Protein AF-0000000079763578 (afdb_homodimer)

Structure (mmCIF, N/CA/C/O backbone):
data_AF-0000000079763578-model_v1
#
loop_
_entity.id
_entity.type
_entity.pdbx_description
1 polymer 'SdpI family protein'
#
loop_
_atom_site.group_PDB
_atom_site.id
_atom_site.type_symbol
_atom_site.label_atom_id
_atom_site.label_alt_id
_atom_site.label_comp_id
_atom_site.label_asym_id
_atom_site.label_entity_id
_atom_site.label_seq_id
_atom_site.pdbx_PDB_ins_code
_atom_site.Cartn_x
_atom_site.Cartn_y
_atom_site.Cartn_z
_atom_site.occupancy
_atom_site.B_iso_or_equiv
_atom_site.auth_seq_id
_atom_site.auth_comp_id
_atom_site.auth_asym_id
_atom_site.auth_atom_id
_atom_site.pdbx_PDB_model_num
ATOM 1 N N . MET A 1 1 ? -14.742 -12.695 -13.43 1 84.94 1 MET A N 1
ATOM 2 C CA . MET A 1 1 ? -15.117 -11.328 -13.078 1 84.94 1 MET A CA 1
ATOM 3 C C . MET A 1 1 ? -14.703 -11.008 -11.648 1 84.94 1 MET A C 1
ATOM 5 O O . MET A 1 1 ? -14.422 -9.844 -11.328 1 84.94 1 MET A O 1
ATOM 9 N N . GLY A 1 2 ? -14.617 -12.062 -10.914 1 88.25 2 GLY A N 1
ATOM 10 C CA . GLY A 1 2 ? -14.25 -11.859 -9.523 1 88.25 2 GLY A CA 1
ATOM 11 C C . GLY A 1 2 ? -12.867 -11.258 -9.359 1 88.25 2 GLY A C 1
ATOM 12 O O . GLY A 1 2 ? -12.68 -10.32 -8.57 1 88.25 2 GLY A O 1
ATOM 13 N N . PHE A 1 3 ? -11.961 -11.672 -10.125 1 90.62 3 PHE A N 1
ATOM 14 C CA . PHE A 1 3 ? -10.594 -11.172 -10.031 1 90.62 3 PHE A CA 1
ATOM 15 C C . PHE A 1 3 ? -10.508 -9.727 -10.523 1 90.62 3 PHE A C 1
ATOM 17 O O . PHE A 1 3 ? -9.766 -8.922 -9.961 1 90.62 3 PHE A O 1
ATOM 24 N N . TRP A 1 4 ? -11.195 -9.445 -11.547 1 94.06 4 TRP A N 1
ATOM 25 C CA . TRP A 1 4 ? -11.234 -8.086 -12.07 1 94.06 4 TRP A CA 1
ATOM 26 C C . TRP A 1 4 ? -11.75 -7.105 -11.023 1 94.06 4 TRP A C 1
ATOM 28 O O . TRP A 1 4 ? -11.172 -6.031 -10.828 1 94.06 4 TRP A O 1
ATOM 38 N N . ILE A 1 5 ? -12.852 -7.508 -10.383 1 94.38 5 ILE A N 1
ATOM 39 C CA . ILE A 1 5 ? -13.422 -6.668 -9.336 1 94.38 5 ILE A CA 1
ATOM 40 C C . ILE A 1 5 ? -12.398 -6.484 -8.211 1 94.38 5 ILE A C 1
ATOM 42 O O . ILE A 1 5 ? -12.227 -5.375 -7.699 1 94.38 5 ILE A O 1
ATOM 46 N N . PHE A 1 6 ? -11.859 -7.555 -7.852 1 92.69 6 PHE A N 1
ATOM 47 C CA . PHE A 1 6 ? -10.844 -7.52 -6.805 1 92.69 6 PHE A CA 1
ATOM 48 C C . PHE A 1 6 ? -9.719 -6.559 -7.176 1 92.69 6 PHE A C 1
ATOM 50 O O . PHE A 1 6 ? -9.336 -5.711 -6.371 1 92.69 6 PHE A O 1
ATOM 57 N N . MET A 1 7 ? -9.203 -6.656 -8.391 1 93.81 7 MET A N 1
ATOM 58 C CA . MET A 1 7 ? -8.102 -5.809 -8.844 1 93.81 7 MET A CA 1
ATOM 59 C C . MET A 1 7 ? -8.531 -4.348 -8.906 1 93.81 7 MET A C 1
ATOM 61 O O . MET A 1 7 ? -7.746 -3.453 -8.586 1 93.81 7 MET A O 1
ATOM 65 N N . LEU A 1 8 ? -9.727 -4.145 -9.312 1 95.62 8 LEU A N 1
ATOM 66 C CA . LEU A 1 8 ? -10.258 -2.785 -9.344 1 95.62 8 LEU A CA 1
ATOM 67 C C . LEU A 1 8 ? -10.258 -2.164 -7.953 1 95.62 8 LEU A C 1
ATOM 69 O O . LEU A 1 8 ? -9.773 -1.042 -7.77 1 95.62 8 LEU A O 1
ATOM 73 N N . ILE A 1 9 ? -10.781 -2.857 -7.031 1 92.62 9 ILE A N 1
ATOM 74 C CA . ILE A 1 9 ? -10.867 -2.365 -5.664 1 92.62 9 ILE A CA 1
ATOM 75 C C . ILE A 1 9 ? -9.469 -2.078 -5.125 1 92.62 9 ILE A C 1
ATOM 77 O O . ILE A 1 9 ? -9.227 -1.032 -4.52 1 92.62 9 ILE A O 1
ATOM 81 N N . MET A 1 10 ? -8.586 -2.955 -5.375 1 91.94 10 MET A N 1
ATOM 82 C CA . MET A 1 10 ? -7.215 -2.791 -4.898 1 91.94 10 MET A CA 1
ATOM 83 C C . MET A 1 10 ? -6.57 -1.555 -5.516 1 91.94 10 MET A C 1
ATOM 85 O O . MET A 1 10 ? -5.875 -0.804 -4.832 1 91.94 10 MET A O 1
ATOM 89 N N . ASP A 1 11 ? -6.832 -1.366 -6.797 1 95.44 11 ASP A N 1
ATOM 90 C CA . ASP A 1 11 ? -6.199 -0.254 -7.496 1 95.44 11 ASP A CA 1
ATOM 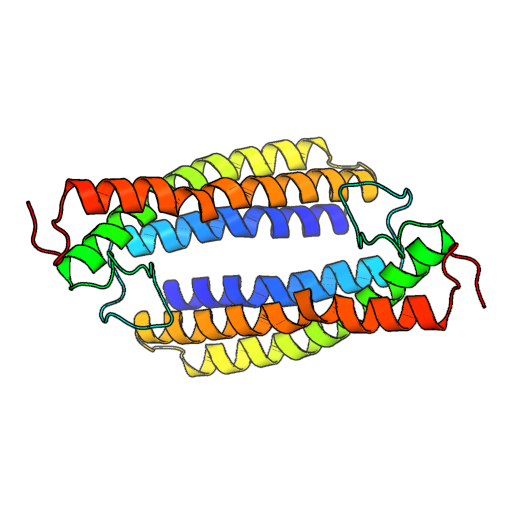91 C C . ASP A 1 11 ? -6.855 1.074 -7.125 1 95.44 11 ASP A C 1
ATOM 93 O O . ASP A 1 11 ? -6.262 2.139 -7.312 1 95.44 11 ASP A O 1
ATOM 97 N N . LEU A 1 12 ? -8.047 1.045 -6.625 1 94.88 12 LEU A N 1
ATOM 98 C CA . LEU A 1 12 ? -8.734 2.271 -6.238 1 94.88 12 LEU A CA 1
ATOM 99 C C . LEU A 1 12 ? -8.336 2.695 -4.828 1 94.88 12 LEU A C 1
ATOM 101 O O . LEU A 1 12 ? -8.57 3.838 -4.43 1 94.88 12 LEU A O 1
ATOM 105 N N . LEU A 1 13 ? -7.742 1.86 -4.117 1 90.38 13 LEU A N 1
ATOM 106 C CA . LEU A 1 13 ? -7.402 2.1 -2.719 1 90.38 13 LEU A CA 1
ATOM 107 C C . LEU A 1 13 ? -6.402 3.244 -2.59 1 90.38 13 LEU A C 1
ATOM 109 O O . LEU A 1 13 ? -6.594 4.152 -1.776 1 90.38 13 LEU A O 1
ATOM 113 N N . LEU A 1 14 ? -5.383 3.223 -3.377 1 93.12 14 LEU A N 1
ATOM 114 C CA . LEU A 1 14 ? -4.324 4.215 -3.236 1 93.12 14 LEU A CA 1
ATOM 115 C C . LEU A 1 14 ? -4.832 5.609 -3.594 1 93.12 14 LEU A C 1
ATOM 117 O O . LEU A 1 14 ? -4.645 6.559 -2.83 1 93.12 14 LEU A O 1
ATOM 121 N N . PRO A 1 15 ? -5.539 5.711 -4.684 1 96.38 15 PRO A N 1
ATOM 122 C CA . PRO A 1 15 ? -6.109 7.031 -4.969 1 96.38 15 PRO A CA 1
ATOM 123 C C . PRO A 1 15 ? -7.059 7.516 -3.877 1 96.38 15 PRO A C 1
ATOM 125 O O . PRO A 1 15 ? -7.039 8.695 -3.514 1 96.38 15 PRO A O 1
ATOM 128 N N . PHE A 1 16 ? -7.871 6.676 -3.354 1 93.94 16 PHE A N 1
ATOM 129 C CA . PHE A 1 16 ? -8.789 7.055 -2.283 1 93.94 16 PHE A CA 1
ATOM 130 C C . PHE A 1 16 ? -8.023 7.43 -1.021 1 93.94 16 PHE A C 1
ATOM 132 O O . PHE A 1 16 ? -8.398 8.359 -0.309 1 93.94 16 PHE A O 1
ATOM 139 N N . THR A 1 17 ? -7.004 6.703 -0.715 1 93.12 17 THR A N 1
ATOM 140 C CA . THR A 1 17 ? -6.16 7 0.437 1 93.12 17 THR A CA 1
ATOM 141 C C . THR A 1 17 ? -5.516 8.375 0.294 1 93.12 17 THR A C 1
ATOM 143 O O . THR A 1 17 ? -5.5 9.156 1.245 1 93.12 17 THR A O 1
ATOM 146 N N . MET A 1 18 ? -5.062 8.594 -0.896 1 95.88 18 MET A N 1
ATOM 147 C CA . MET A 1 18 ? -4.41 9.875 -1.146 1 95.88 18 MET A CA 1
ATOM 148 C C . MET A 1 18 ? -5.402 11.023 -1.026 1 95.88 18 MET A C 1
ATOM 150 O O . MET A 1 18 ? -5.078 12.078 -0.476 1 95.88 18 MET A O 1
ATOM 154 N N . ILE A 1 19 ? -6.543 10.859 -1.488 1 96.5 19 ILE A N 1
ATOM 155 C CA . ILE A 1 19 ? -7.574 11.891 -1.396 1 96.5 19 ILE A CA 1
ATOM 156 C C . ILE A 1 19 ? -7.961 12.102 0.066 1 96.5 19 ILE A C 1
ATOM 158 O O . ILE A 1 19 ? -8.023 13.234 0.54 1 96.5 19 ILE A O 1
ATOM 162 N N . GLY A 1 20 ? -8.18 11.039 0.785 1 93.56 20 GLY A N 1
ATOM 163 C CA . GLY A 1 20 ? -8.586 11.125 2.18 1 93.56 20 GLY A CA 1
ATOM 164 C C . GLY A 1 20 ? -7.531 11.766 3.064 1 93.56 20 GLY A C 1
ATOM 165 O O . GLY A 1 20 ? -7.812 12.734 3.777 1 93.56 20 GLY A O 1
ATOM 166 N N . PHE A 1 21 ? -6.32 11.25 3.016 1 93.81 21 PHE A N 1
ATOM 167 C CA . PHE A 1 21 ? -5.242 11.812 3.822 1 93.81 21 PHE A CA 1
ATOM 168 C C . PHE A 1 21 ? -4.871 13.203 3.332 1 93.81 21 PHE A C 1
ATOM 170 O O . PHE A 1 21 ? -4.492 14.07 4.129 1 93.81 21 PHE A O 1
ATOM 177 N N . GLY A 1 22 ? -4.906 13.289 2.039 1 96.06 22 GLY A N 1
ATOM 178 C CA . GLY A 1 22 ? -4.656 14.625 1.51 1 96.06 22 GLY A CA 1
ATOM 179 C C . GLY A 1 22 ? -5.59 15.68 2.078 1 96.06 22 GLY A C 1
ATOM 180 O O . GLY A 1 22 ? -5.141 16.734 2.531 1 96.06 22 GLY A O 1
ATOM 181 N N . ARG A 1 23 ? -6.832 15.406 2.102 1 94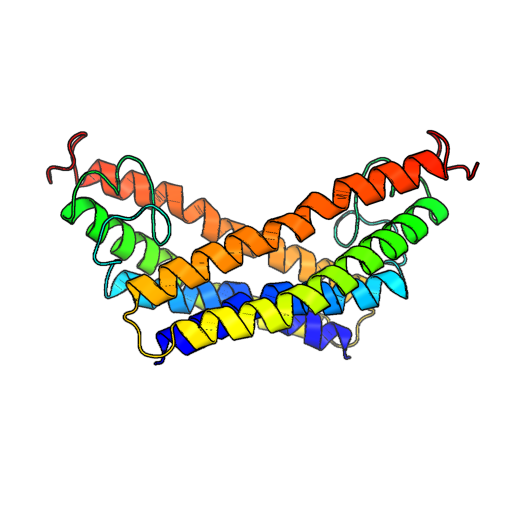.81 23 ARG A N 1
ATOM 182 C CA . ARG A 1 23 ? -7.828 16.312 2.66 1 94.81 23 ARG A CA 1
ATOM 183 C C . ARG A 1 23 ? -7.605 16.516 4.152 1 94.81 23 ARG A C 1
ATOM 185 O O . ARG A 1 23 ? -7.707 17.641 4.652 1 94.81 23 ARG A O 1
ATOM 192 N N . TYR A 1 24 ? -7.289 15.516 4.801 1 91.31 24 TYR A N 1
ATOM 193 C CA . TYR A 1 24 ? -7.043 15.586 6.238 1 91.31 24 TYR A CA 1
ATOM 194 C C . TYR A 1 24 ? -5.832 16.469 6.543 1 91.31 24 TYR A C 1
ATOM 196 O O . TYR A 1 24 ? -5.898 17.344 7.41 1 91.31 24 TYR A O 1
ATOM 204 N N . PHE A 1 25 ? -4.781 16.297 5.828 1 94.38 25 PHE A N 1
ATOM 205 C CA . PHE A 1 25 ? -3.543 17.031 6.07 1 94.38 25 PHE A CA 1
ATOM 206 C C . PHE A 1 25 ? -3.686 18.484 5.672 1 94.38 25 PHE A C 1
ATOM 208 O O . PHE A 1 25 ? -3.086 19.375 6.293 1 94.38 25 PHE A O 1
ATOM 215 N N . MET A 1 26 ? -4.441 18.75 4.68 1 94.44 26 MET A N 1
ATOM 216 C CA . MET A 1 26 ? -4.68 20.125 4.262 1 94.44 26 MET A CA 1
ATOM 217 C C . MET A 1 26 ? -5.406 20.906 5.352 1 94.44 26 MET A C 1
ATOM 219 O O . MET A 1 26 ? -5.199 22.109 5.496 1 94.44 26 MET A O 1
ATOM 223 N N . LYS A 1 27 ? -6.223 20.203 6.043 1 91.44 27 LYS A N 1
ATOM 224 C CA . LYS A 1 27 ? -7.016 20.859 7.078 1 91.44 27 LYS A CA 1
ATOM 225 C C . LYS A 1 27 ? -6.242 20.953 8.391 1 91.44 27 LYS A C 1
ATOM 227 O O . LYS A 1 27 ? -6.297 21.969 9.086 1 91.44 27 LYS A O 1
ATOM 232 N N . LYS A 1 28 ? -5.605 19.859 8.711 1 90.38 28 LYS A N 1
ATOM 233 C CA . LYS A 1 28 ? -4.879 19.828 9.977 1 90.38 28 LYS A CA 1
ATOM 234 C C . LYS A 1 28 ? -3.744 18.812 9.938 1 90.38 28 LYS A C 1
ATOM 236 O O . LYS A 1 28 ? -3.885 17.734 9.336 1 90.38 28 LYS A O 1
ATOM 241 N N . ALA A 1 29 ? -2.76 19.234 10.531 1 89.94 29 ALA A N 1
ATOM 242 C CA . ALA A 1 29 ? -1.663 18.297 10.766 1 89.94 29 ALA A CA 1
ATOM 243 C C . ALA A 1 29 ? -1.855 17.547 12.086 1 89.94 29 ALA A C 1
ATOM 245 O O . ALA A 1 29 ? -2.59 18.016 12.961 1 89.94 29 ALA A O 1
ATOM 246 N N . PRO A 1 30 ? -1.236 16.406 12.141 1 88.94 30 PRO A N 1
ATOM 247 C CA . PRO A 1 30 ? -1.238 15.828 13.484 1 88.94 30 PRO A CA 1
ATOM 248 C C . PRO A 1 30 ? -0.777 16.812 14.555 1 88.94 30 PRO A C 1
ATOM 250 O O . PRO A 1 30 ? 0.13 17.609 14.32 1 88.94 30 PRO A O 1
ATOM 253 N N . LYS A 1 31 ? -1.406 16.797 15.625 1 86 31 LYS A N 1
ATOM 254 C CA . LYS A 1 31 ? -1.251 17.844 16.641 1 86 31 LYS A CA 1
ATOM 255 C C . LYS A 1 31 ? 0.171 17.859 17.203 1 86 31 LYS A C 1
ATOM 257 O O . LYS A 1 31 ? 0.763 18.922 17.359 1 86 31 LYS A O 1
ATOM 262 N N . GLU A 1 32 ? 0.624 16.688 17.484 1 86.19 32 GLU A N 1
ATOM 263 C CA . GLU A 1 32 ? 1.977 16.609 18.031 1 86.19 32 GLU A CA 1
ATOM 264 C C . GLU A 1 32 ? 2.943 16 17.031 1 86.19 32 GLU A C 1
ATOM 266 O O . GLU A 1 32 ? 2.574 15.094 16.266 1 86.19 32 GLU A O 1
ATOM 271 N N . ILE A 1 33 ? 4.066 16.625 17.031 1 86 33 ILE A N 1
ATOM 272 C CA . ILE A 1 33 ? 5.141 16 16.266 1 86 33 ILE A CA 1
ATOM 273 C C . ILE A 1 33 ? 5.469 14.641 16.859 1 86 33 ILE A C 1
ATOM 275 O O . ILE A 1 33 ? 5.824 14.531 18.031 1 86 33 ILE A O 1
ATOM 279 N N . ASN A 1 34 ? 5.09 13.695 16.141 1 78.62 34 ASN A N 1
A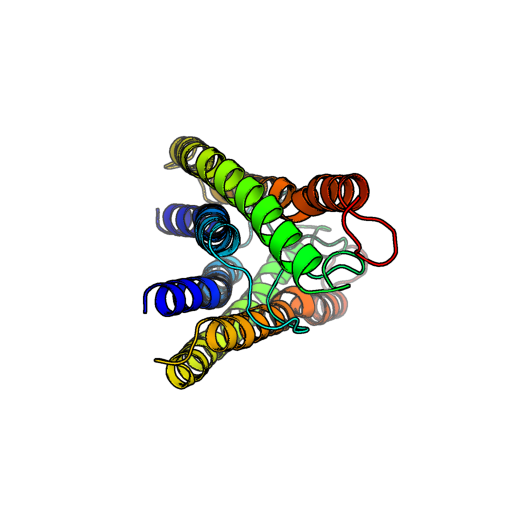TOM 280 C CA . ASN A 1 34 ? 5.285 12.328 16.625 1 78.62 34 ASN A CA 1
ATOM 281 C C . ASN A 1 34 ? 6.078 11.492 15.617 1 78.62 34 ASN A C 1
ATOM 283 O O . ASN A 1 34 ? 6.375 11.945 14.516 1 78.62 34 ASN A O 1
ATOM 287 N N . SER A 1 35 ? 6.375 10.375 16.062 1 73.69 35 SER A N 1
ATOM 288 C CA . SER A 1 35 ? 7.266 9.586 15.211 1 73.69 35 SER A CA 1
ATOM 289 C C . SER A 1 35 ? 6.492 8.555 14.398 1 73.69 35 SER A C 1
ATOM 291 O O . SER A 1 35 ? 7.082 7.773 13.656 1 73.69 35 SER A O 1
ATOM 293 N N . VAL A 1 36 ? 5.238 8.688 14.406 1 77.25 36 VAL A N 1
ATOM 294 C CA . VAL A 1 36 ? 4.543 7.559 13.797 1 77.25 36 VAL A CA 1
ATOM 295 C C . VAL A 1 36 ? 3.648 8.047 12.664 1 77.25 36 VAL A C 1
ATOM 297 O O . VAL A 1 36 ? 3.727 7.539 11.539 1 77.25 36 VAL A O 1
ATOM 300 N N . PHE A 1 37 ? 2.834 9.023 12.953 1 84 37 PHE A N 1
ATOM 301 C CA . PHE A 1 37 ? 1.825 9.43 11.984 1 84 37 PHE A CA 1
ATOM 302 C C . PHE A 1 37 ? 2.074 10.859 11.508 1 84 37 PHE A C 1
ATOM 304 O O . PHE A 1 37 ? 2.068 11.789 12.312 1 84 37 PHE A O 1
ATOM 311 N N . GLY A 1 38 ? 2.307 10.836 10.141 1 86.38 38 GLY A N 1
ATOM 312 C CA . GLY A 1 38 ? 2.508 12.156 9.562 1 86.38 38 GLY A CA 1
ATOM 313 C C . GLY A 1 38 ? 3.627 12.195 8.547 1 86.38 38 GLY A C 1
ATOM 314 O O . GLY A 1 38 ? 4.203 11.164 8.203 1 86.38 38 GLY A O 1
ATOM 315 N N . TYR A 1 39 ? 3.807 13.477 7.98 1 91.88 39 TYR A N 1
ATOM 316 C CA . TYR A 1 39 ? 4.926 13.781 7.094 1 91.88 39 TYR A CA 1
ATOM 317 C C . TYR A 1 39 ? 6.191 14.055 7.895 1 91.88 39 TYR A C 1
ATOM 319 O O . TYR A 1 39 ? 6.34 15.133 8.484 1 91.88 39 TYR A O 1
ATOM 327 N N . ARG A 1 40 ? 7.16 13.031 7.801 1 89.69 40 ARG A N 1
ATOM 328 C CA . ARG A 1 40 ? 8.273 13.109 8.742 1 89.69 40 ARG A CA 1
ATOM 329 C C . ARG A 1 40 ? 9.602 13.211 8.016 1 89.69 40 ARG A C 1
ATOM 331 O O . ARG A 1 40 ? 10.031 12.266 7.352 1 89.69 40 ARG A O 1
ATOM 338 N N . THR A 1 41 ? 10.148 14.336 8.023 1 92.56 41 THR A N 1
ATOM 339 C CA . THR A 1 41 ? 11.508 14.633 7.59 1 92.56 41 THR A CA 1
ATOM 340 C C . THR A 1 41 ? 12.227 15.516 8.609 1 92.56 41 THR A C 1
ATOM 342 O O . THR A 1 41 ? 11.602 16.016 9.555 1 92.56 41 THR A O 1
ATOM 345 N N . SER A 1 42 ? 13.516 15.617 8.414 1 93.75 42 SER A N 1
ATOM 346 C CA . SER A 1 42 ? 14.281 16.469 9.32 1 93.75 42 SER A CA 1
ATOM 347 C C . SER A 1 42 ? 13.773 17.891 9.305 1 93.75 42 SER A C 1
ATOM 349 O O . SER A 1 42 ? 13.695 18.547 10.352 1 93.75 42 SER A O 1
ATOM 351 N N . MET A 1 43 ? 13.336 18.359 8.188 1 95.56 43 MET A N 1
ATOM 352 C CA . MET A 1 43 ? 12.875 19.734 8.047 1 95.56 43 MET A CA 1
ATOM 353 C C . MET A 1 43 ? 11.461 19.891 8.602 1 95.56 43 MET A C 1
ATOM 355 O O . MET A 1 43 ? 11.172 20.875 9.281 1 95.56 43 MET A O 1
ATOM 359 N N . SER A 1 44 ? 10.602 19.016 8.352 1 96 44 SER A N 1
ATOM 360 C CA . SER A 1 44 ? 9.203 19.141 8.758 1 96 44 SER A CA 1
ATOM 361 C C . SER A 1 44 ? 9.062 19.078 10.273 1 96 44 SER A C 1
ATOM 363 O O . SER A 1 44 ? 8.109 19.609 10.844 1 96 44 SER A O 1
ATOM 365 N N . MET A 1 45 ? 10.094 18.469 10.922 1 95.38 45 MET A N 1
ATOM 366 C CA . MET A 1 45 ? 9.945 18.156 12.344 1 95.38 45 MET A CA 1
ATOM 367 C C . MET A 1 45 ? 10.688 19.172 13.203 1 95.38 45 MET A C 1
ATOM 369 O O . MET A 1 45 ? 10.836 18.984 14.406 1 95.38 45 MET A O 1
ATOM 373 N N . LYS A 1 46 ? 11.125 20.203 12.633 1 95.88 46 LYS A N 1
ATOM 374 C CA . LYS A 1 46 ? 11.875 21.219 13.359 1 95.88 46 LYS A CA 1
ATOM 375 C C . LYS A 1 46 ? 11.008 21.922 14.398 1 95.88 46 LYS A C 1
ATOM 377 O O . LYS A 1 46 ? 11.445 22.156 15.523 1 95.88 46 LYS A O 1
ATOM 382 N N . ASN A 1 47 ? 9.82 22.312 14.031 1 96 47 ASN A N 1
ATOM 383 C CA . ASN A 1 47 ? 8.867 22.938 14.93 1 96 47 ASN A CA 1
ATOM 384 C C . ASN A 1 47 ? 7.441 22.859 14.383 1 96 47 ASN A C 1
ATOM 386 O O . ASN A 1 47 ? 7.215 22.281 13.32 1 96 47 ASN A O 1
ATOM 390 N N . LYS A 1 48 ? 6.477 23.453 15.023 1 95.38 48 LYS A N 1
ATOM 391 C CA . LYS A 1 48 ? 5.066 23.328 14.68 1 95.38 48 LYS A CA 1
ATOM 392 C C . LYS A 1 48 ? 4.766 24 13.344 1 95.38 48 LYS A C 1
ATOM 394 O O . LYS A 1 48 ? 3.951 23.5 12.562 1 95.38 48 LYS A O 1
ATOM 399 N N . ASP A 1 49 ? 5.41 25.078 13.102 1 96.69 49 ASP A N 1
ATOM 400 C CA . ASP A 1 49 ? 5.168 25.812 11.859 1 96.69 49 ASP A CA 1
ATOM 401 C C . ASP A 1 49 ? 5.605 24.984 10.648 1 96.69 49 ASP A C 1
ATOM 403 O O . ASP A 1 49 ? 4.871 24.875 9.664 1 96.69 49 ASP A O 1
ATOM 407 N N . THR A 1 50 ? 6.812 24.422 10.695 1 97.38 50 THR A N 1
ATOM 408 C CA . THR A 1 50 ? 7.301 23.594 9.602 1 97.38 50 THR A CA 1
ATOM 409 C C . THR A 1 50 ? 6.457 22.328 9.477 1 97.38 50 THR A C 1
ATOM 411 O O . THR A 1 50 ? 6.211 21.844 8.375 1 97.38 50 THR A O 1
ATOM 414 N N . TRP A 1 51 ? 6.016 21.875 10.586 1 96.38 51 TRP A N 1
ATOM 415 C CA . TRP A 1 51 ? 5.176 20.688 10.625 1 96.38 51 TRP A CA 1
ATOM 416 C C . TRP A 1 51 ? 3.848 20.922 9.922 1 96.38 51 TRP A C 1
ATOM 418 O O . TRP A 1 51 ? 3.455 20.156 9.039 1 96.38 51 TRP A O 1
ATOM 428 N N . GLU A 1 52 ? 3.217 21.969 10.242 1 96.62 52 GLU A N 1
ATOM 429 C CA . GLU A 1 52 ? 1.923 22.312 9.656 1 96.62 52 GLU A CA 1
ATOM 430 C C . GLU A 1 52 ? 2.061 22.656 8.18 1 96.62 52 GLU A C 1
ATOM 432 O O . GLU A 1 52 ? 1.23 22.25 7.359 1 96.62 52 GLU A O 1
ATOM 437 N N . PHE A 1 53 ? 3.072 23.359 7.91 1 97.56 53 PHE A N 1
ATOM 438 C CA . PHE A 1 53 ? 3.32 23.75 6.527 1 97.56 53 PHE A CA 1
ATOM 439 C C . PHE A 1 53 ? 3.494 22.516 5.645 1 97.56 53 PHE A C 1
ATOM 441 O O . PHE A 1 53 ? 2.898 22.422 4.566 1 97.56 53 PHE A O 1
ATOM 448 N N . ALA A 1 54 ? 4.344 21.609 6.051 1 97.44 54 ALA A N 1
ATOM 449 C CA . ALA A 1 54 ? 4.637 20.406 5.281 1 97.44 54 ALA A CA 1
ATOM 450 C C . ALA A 1 54 ? 3.365 19.594 5.031 1 97.44 54 ALA A C 1
ATOM 452 O O . ALA A 1 54 ? 3.15 19.094 3.928 1 97.44 54 ALA A O 1
ATOM 453 N N . HIS A 1 55 ? 2.584 19.422 5.996 1 97.19 55 HIS A N 1
ATOM 454 C CA . HIS A 1 55 ? 1.357 18.641 5.871 1 97.19 55 HIS A CA 1
ATOM 455 C C . HIS A 1 55 ? 0.354 19.344 4.957 1 97.19 55 HIS A C 1
ATOM 457 O O . HIS A 1 55 ? -0.268 18.688 4.109 1 97.19 55 HIS A O 1
ATOM 463 N N . LYS A 1 56 ? 0.222 20.594 5.09 1 97.81 56 LYS A N 1
ATOM 464 C CA . LYS A 1 56 ? -0.681 21.328 4.207 1 97.81 56 LYS A CA 1
ATOM 465 C C . LYS A 1 56 ? -0.238 21.219 2.75 1 97.81 56 LYS A C 1
ATOM 467 O O . LYS A 1 56 ? -1.058 20.953 1.865 1 97.81 56 LYS A O 1
ATOM 472 N N . TYR A 1 57 ? 1.004 21.391 2.539 1 98 57 TYR A N 1
ATOM 473 C CA . TYR A 1 57 ? 1.538 21.328 1.184 1 98 57 TYR A CA 1
ATOM 474 C C . TYR A 1 57 ? 1.397 19.922 0.61 1 98 57 TYR A C 1
ATOM 476 O O . TYR A 1 57 ? 0.836 19.734 -0.473 1 98 57 TYR A O 1
ATOM 484 N N . CYS A 1 58 ? 1.98 18.953 1.293 1 97.31 58 CYS A N 1
ATOM 485 C CA . CYS A 1 58 ? 1.91 17.578 0.833 1 97.31 58 CYS A CA 1
ATOM 486 C C . CYS A 1 58 ? 0.463 17.125 0.683 1 97.31 58 CYS A C 1
ATOM 488 O O . CYS A 1 58 ? 0.133 16.375 -0.242 1 97.31 58 CYS A O 1
ATOM 490 N N . GLY A 1 59 ? -0.341 17.5 1.608 1 97.44 59 GLY A N 1
ATOM 491 C CA . GLY A 1 59 ? -1.759 17.188 1.528 1 97.44 59 GLY A CA 1
ATOM 492 C C . GLY A 1 59 ? -2.404 17.672 0.241 1 97.44 59 GLY A C 1
ATOM 493 O O . GLY A 1 59 ? -3.172 16.938 -0.384 1 97.44 59 GLY A O 1
ATOM 494 N N . LYS A 1 60 ? -2.062 18.891 -0.088 1 98.06 60 LYS A N 1
ATOM 495 C CA . LYS A 1 60 ? -2.59 19.438 -1.334 1 98.06 60 LYS A CA 1
ATOM 496 C C . LYS A 1 60 ? -2.139 18.609 -2.535 1 98.06 60 LYS A C 1
ATOM 498 O O . LYS A 1 60 ? -2.939 18.297 -3.42 1 98.06 60 LYS A O 1
ATOM 503 N N . VAL A 1 61 ? -0.893 18.297 -2.576 1 97.69 61 VAL A N 1
ATOM 504 C CA . VAL A 1 61 ? -0.346 17.5 -3.672 1 97.69 61 VAL A CA 1
ATOM 505 C C . VAL A 1 61 ? -1.044 16.141 -3.727 1 97.69 61 VAL A C 1
ATOM 507 O O . VAL A 1 61 ? -1.463 15.695 -4.797 1 97.69 61 VAL A O 1
ATOM 510 N N . TRP A 1 62 ? -1.138 15.508 -2.57 1 97.62 62 TRP A N 1
ATOM 511 C CA . TRP A 1 62 ? -1.779 14.195 -2.494 1 97.62 62 TRP A CA 1
ATOM 512 C C . TRP A 1 62 ? -3.234 14.273 -2.941 1 97.62 62 TRP A C 1
ATOM 514 O O . TRP A 1 62 ? -3.703 13.43 -3.707 1 97.62 62 TRP A O 1
ATOM 524 N N . TYR A 1 63 ? -3.941 15.25 -2.514 1 97.88 63 TYR A N 1
ATOM 525 C CA . TYR A 1 63 ? -5.352 15.398 -2.85 1 97.88 63 TYR A CA 1
ATOM 526 C C . TYR A 1 63 ? -5.543 15.547 -4.355 1 97.88 63 TYR A C 1
ATOM 528 O O . TYR A 1 63 ? -6.355 14.836 -4.953 1 97.88 63 TYR A O 1
ATOM 536 N N . VAL A 1 64 ? -4.781 16.406 -4.961 1 98.12 64 VAL A N 1
ATOM 537 C CA . VAL A 1 64 ? -4.895 16.672 -6.391 1 98.12 64 VAL A CA 1
ATOM 538 C C . VAL A 1 64 ? -4.504 15.422 -7.18 1 98.12 64 VAL A C 1
ATOM 540 O O . VAL A 1 64 ? -5.219 15.016 -8.102 1 98.12 64 VAL A O 1
ATOM 543 N N . CYS A 1 65 ? -3.373 14.836 -6.828 1 97.88 65 CYS A N 1
ATOM 544 C CA . CYS A 1 65 ? -2.92 13.633 -7.523 1 97.88 65 CYS A CA 1
ATOM 545 C C . CYS A 1 65 ? -3.939 12.508 -7.391 1 97.88 65 CYS A C 1
ATOM 547 O O . CYS A 1 65 ? -4.211 11.797 -8.359 1 97.88 65 CYS A O 1
ATOM 549 N N . GLY A 1 66 ? -4.465 12.305 -6.168 1 98 66 GLY A N 1
ATOM 550 C CA . GLY A 1 66 ? -5.496 11.297 -5.973 1 98 66 GLY A CA 1
ATOM 551 C C . GLY A 1 66 ? -6.727 11.531 -6.824 1 98 66 GLY A C 1
ATOM 552 O O . GLY A 1 66 ? -7.262 10.594 -7.422 1 98 66 GLY A O 1
ATOM 553 N N . MET A 1 67 ? -7.18 12.758 -6.953 1 98.06 67 MET A N 1
ATOM 554 C CA . MET A 1 67 ? -8.359 13.125 -7.734 1 98.06 67 MET A CA 1
ATOM 555 C C . MET A 1 67 ? -8.141 12.836 -9.219 1 98.06 67 MET A C 1
ATOM 557 O O . MET A 1 67 ? -9.086 12.469 -9.922 1 98.06 67 MET A O 1
ATOM 561 N N . VAL A 1 68 ? -6.988 12.977 -9.656 1 97.94 68 VAL A N 1
ATOM 562 C CA . VAL A 1 68 ? -6.652 12.742 -11.055 1 97.94 68 VAL A CA 1
ATOM 563 C C . VAL A 1 68 ? -6.508 11.25 -11.312 1 97.94 68 VAL A C 1
ATOM 565 O O . VAL A 1 68 ? -7 10.734 -12.32 1 97.94 68 VAL A O 1
ATOM 568 N N . MET A 1 69 ? -5.883 10.539 -10.422 1 97.81 69 MET A N 1
ATOM 569 C CA . MET A 1 69 ? -5.578 9.125 -10.609 1 97.81 69 MET A CA 1
ATOM 570 C C . MET A 1 69 ? -6.844 8.273 -10.523 1 97.81 69 MET A C 1
ATOM 572 O O . MET A 1 69 ? -6.938 7.227 -11.156 1 97.81 69 MET A O 1
ATOM 576 N N . LEU A 1 70 ? -7.801 8.742 -9.734 1 97.56 70 LEU A N 1
ATOM 577 C CA . LEU A 1 70 ? -9.008 7.953 -9.492 1 97.56 70 LEU A CA 1
ATOM 578 C C . LEU A 1 70 ? -9.727 7.648 -10.805 1 97.56 70 LEU A C 1
ATOM 580 O O . LEU A 1 70 ? -9.898 6.484 -11.164 1 97.56 70 LEU A O 1
ATOM 584 N N . PRO A 1 71 ? -10.141 8.641 -11.633 1 97.75 71 PRO A N 1
ATOM 585 C CA . PRO A 1 71 ? -10.812 8.328 -12.898 1 97.75 71 PRO A CA 1
ATOM 586 C C . PRO A 1 71 ? -9.914 7.59 -13.883 1 97.75 71 PRO A C 1
ATOM 588 O O . PRO A 1 71 ? -10.391 6.758 -14.656 1 97.75 71 PRO A O 1
ATOM 591 N N . ILE A 1 72 ? -8.617 7.895 -13.922 1 97.69 72 ILE A N 1
ATOM 592 C CA . ILE A 1 72 ? -7.676 7.219 -14.812 1 97.69 72 ILE A CA 1
ATOM 593 C C . ILE A 1 72 ? -7.648 5.727 -14.5 1 97.69 72 ILE A C 1
ATOM 595 O O . ILE A 1 72 ? -7.676 4.895 -15.414 1 97.69 72 ILE A O 1
ATOM 599 N N . THR A 1 73 ? -7.594 5.402 -13.18 1 97.88 73 THR A N 1
ATOM 600 C CA . THR A 1 73 ? -7.605 4.012 -12.734 1 97.88 73 THR A CA 1
ATOM 601 C C . THR A 1 73 ? -8.867 3.305 -13.211 1 97.88 73 THR A C 1
ATOM 603 O O . THR A 1 73 ? -8.805 2.201 -13.758 1 97.88 73 THR A O 1
ATOM 606 N N . VAL A 1 74 ? -10.016 3.947 -13.094 1 97.69 74 VAL A N 1
ATOM 607 C CA . VAL A 1 74 ? -11.289 3.352 -13.484 1 97.69 74 VAL A CA 1
ATOM 608 C C . VAL A 1 74 ? -11.312 3.121 -14.992 1 97.69 74 VAL A C 1
ATOM 610 O O . VAL A 1 74 ? -11.703 2.049 -15.453 1 97.69 74 VAL A O 1
ATOM 613 N N . ILE A 1 75 ? -10.883 4.059 -15.75 1 97.88 75 ILE A N 1
ATOM 614 C CA . ILE A 1 75 ? -10.898 3.982 -17.203 1 97.88 75 ILE A CA 1
ATOM 615 C C . ILE A 1 75 ? -10.031 2.816 -17.672 1 97.88 75 ILE A C 1
ATOM 617 O O . ILE A 1 75 ? -10.477 1.988 -18.469 1 97.88 75 ILE A O 1
ATOM 621 N N . PHE A 1 76 ? -8.812 2.693 -17.188 1 97.5 76 PHE A N 1
ATOM 622 C CA . PHE A 1 76 ? -7.902 1.642 -17.625 1 97.5 76 PHE A CA 1
ATOM 623 C C . PHE A 1 76 ? -8.414 0.27 -17.203 1 97.5 76 PHE A C 1
ATOM 625 O O . PHE A 1 76 ? -8.258 -0.709 -17.938 1 97.5 76 PHE A O 1
ATOM 632 N N . MET A 1 77 ? -9 0.231 -16.047 1 97.19 77 MET A N 1
ATOM 633 C CA . MET A 1 77 ? -9.523 -1.055 -15.602 1 97.19 77 MET A CA 1
ATOM 634 C C . MET A 1 77 ? -10.758 -1.449 -16.406 1 97.19 77 MET A C 1
ATOM 636 O O . MET A 1 77 ? -10.992 -2.633 -16.656 1 97.19 77 MET A O 1
ATOM 640 N N . LEU A 1 78 ? -11.562 -0.473 -16.828 1 97.06 78 LEU A N 1
ATOM 641 C CA . LEU A 1 78 ? -12.727 -0.769 -17.656 1 97.06 78 LEU A CA 1
ATOM 642 C C . LEU A 1 78 ? -12.305 -1.316 -19.016 1 97.06 78 LEU A C 1
ATOM 644 O O . LEU A 1 78 ? -13.016 -2.119 -19.609 1 97.06 78 LEU A O 1
ATOM 648 N N . LEU A 1 79 ? -11.141 -0.971 -19.484 1 96.75 79 LEU A N 1
ATOM 649 C CA . LEU A 1 79 ? -10.648 -1.394 -20.781 1 96.75 79 LEU A CA 1
ATOM 650 C C . LEU A 1 79 ? -10.289 -2.877 -20.781 1 96.75 79 LEU A C 1
ATOM 652 O O . LEU A 1 79 ? -10.164 -3.496 -21.828 1 96.75 79 LEU A O 1
ATOM 656 N N . VAL A 1 80 ? -10.117 -3.363 -19.594 1 96.19 80 VAL A N 1
ATOM 657 C CA . VAL A 1 80 ? -9.672 -4.754 -19.547 1 96.19 80 VAL A CA 1
ATOM 658 C C . VAL A 1 80 ? -10.773 -5.629 -18.953 1 96.19 80 VAL A C 1
ATOM 660 O O . VAL A 1 80 ? -10.508 -6.754 -18.516 1 96.19 80 VAL A O 1
ATOM 663 N N . ILE A 1 81 ? -11.953 -5.055 -18.922 1 94.81 81 ILE A N 1
ATOM 664 C CA . ILE A 1 81 ? -13.086 -5.863 -18.484 1 94.81 81 ILE A CA 1
ATOM 665 C C . ILE A 1 81 ? -13.242 -7.07 -19.406 1 94.81 81 ILE A C 1
ATOM 667 O O . ILE A 1 81 ? -13.164 -6.938 -20.641 1 94.81 81 ILE A O 1
ATOM 671 N N . GLY A 1 82 ? -13.398 -8.266 -18.859 1 94.31 82 GLY A N 1
ATOM 672 C CA . GLY A 1 82 ? -13.633 -9.461 -19.656 1 94.31 82 GLY A CA 1
ATOM 673 C C . GLY A 1 82 ? -12.352 -10.117 -20.141 1 94.31 82 GLY A C 1
ATOM 674 O O . GLY A 1 82 ? -12.383 -11.18 -20.75 1 94.31 82 GLY A O 1
ATOM 675 N N . LYS A 1 83 ? -11.297 -9.508 -19.891 1 94.31 83 LYS A N 1
ATOM 676 C CA . LYS A 1 83 ? -10.023 -10.102 -20.281 1 94.31 83 LYS A CA 1
ATOM 677 C C . LYS A 1 83 ? -9.57 -11.156 -19.266 1 94.31 83 LYS A C 1
ATOM 679 O O . LYS A 1 83 ? -10.188 -11.32 -18.219 1 94.31 83 LYS A O 1
ATOM 684 N N . ASN A 1 84 ? -8.609 -11.898 -19.688 1 91.38 84 ASN A N 1
ATOM 685 C CA . ASN A 1 84 ? -8.133 -12.969 -18.828 1 91.38 84 ASN A CA 1
ATOM 686 C C . ASN A 1 84 ? -7.398 -12.414 -17.609 1 91.38 84 ASN A C 1
ATOM 688 O O . ASN A 1 84 ? -7.043 -11.234 -17.562 1 91.38 84 ASN A O 1
ATOM 692 N N . GLU A 1 85 ? -7.172 -13.211 -16.625 1 89.12 85 GLU A N 1
ATOM 693 C CA . GLU A 1 85 ? -6.605 -12.812 -15.328 1 89.12 85 GLU A CA 1
ATOM 694 C C . GLU A 1 85 ? -5.176 -12.305 -15.492 1 89.12 85 GLU A C 1
ATOM 696 O O . GLU A 1 85 ? -4.742 -11.414 -14.75 1 89.12 85 GLU A O 1
ATOM 701 N N . ASP A 1 86 ? -4.43 -12.82 -16.359 1 88.19 86 ASP A N 1
ATOM 702 C CA . ASP A 1 86 ? -3.057 -12.375 -16.578 1 88.19 86 ASP A CA 1
ATOM 703 C C . ASP A 1 86 ? -3.02 -10.938 -17.078 1 88.19 86 ASP A C 1
ATOM 705 O O . ASP A 1 86 ? -2.205 -10.133 -16.625 1 88.19 86 ASP A O 1
ATOM 709 N N . CYS A 1 87 ? -3.895 -10.688 -18.016 1 91.19 87 CYS A N 1
ATOM 710 C CA . CYS A 1 87 ? -3.984 -9.328 -18.547 1 91.19 87 CYS A CA 1
ATOM 711 C C . CYS A 1 87 ? -4.469 -8.352 -17.484 1 91.19 87 CYS A C 1
ATOM 713 O O . CYS A 1 87 ? -3.873 -7.289 -17.297 1 91.19 87 CYS A O 1
ATOM 715 N N . VAL A 1 88 ? -5.516 -8.742 -16.797 1 93.12 88 VAL A N 1
ATOM 716 C CA . VAL A 1 88 ? -6.086 -7.91 -15.75 1 93.12 88 VAL A CA 1
ATOM 717 C C . VAL A 1 88 ? -5.047 -7.668 -14.664 1 93.12 88 VAL A C 1
ATOM 719 O O . VAL A 1 88 ? -4.891 -6.543 -14.18 1 93.12 88 VAL A O 1
ATOM 722 N N . GLY A 1 89 ? -4.367 -8.719 -14.289 1 91.06 89 GLY A N 1
ATOM 723 C CA . GLY A 1 89 ? -3.328 -8.594 -13.281 1 91.06 89 GLY A CA 1
ATOM 724 C C . GLY A 1 89 ? -2.174 -7.711 -13.719 1 91.06 89 GLY A C 1
ATOM 725 O O . GLY A 1 89 ? -1.654 -6.918 -12.93 1 91.06 89 GLY A O 1
ATOM 726 N N . SER A 1 90 ? -1.754 -7.863 -14.906 1 91.94 90 SER A N 1
ATOM 727 C CA . SER A 1 90 ? -0.635 -7.082 -15.422 1 91.94 90 SER A CA 1
ATOM 728 C C . SER A 1 90 ? -0.982 -5.598 -15.492 1 91.94 90 SER A C 1
ATOM 730 O O . SER A 1 90 ? -0.223 -4.754 -15.008 1 91.94 90 SER A O 1
ATOM 732 N N . ILE A 1 91 ? -2.125 -5.273 -16.047 1 94.5 91 ILE A N 1
ATOM 733 C CA . ILE A 1 91 ? -2.547 -3.879 -16.156 1 94.5 91 ILE A CA 1
ATOM 734 C C . ILE A 1 91 ? -2.791 -3.311 -14.758 1 94.5 91 ILE A C 1
ATOM 736 O O . ILE A 1 91 ? -2.346 -2.203 -14.445 1 94.5 91 ILE A O 1
ATOM 740 N N . GLY A 1 92 ? -3.48 -4.105 -13.953 1 94 92 GLY A N 1
ATOM 741 C CA . GLY A 1 92 ? -3.684 -3.686 -12.578 1 94 92 GLY A CA 1
ATOM 742 C C . GLY A 1 92 ? -2.387 -3.465 -11.82 1 94 92 GLY A C 1
ATOM 743 O O . GLY A 1 92 ? -2.268 -2.514 -11.047 1 94 92 GLY A O 1
ATOM 744 N N . GLY A 1 93 ? -1.484 -4.352 -12.039 1 91.75 93 GLY A N 1
ATOM 745 C CA . GLY A 1 93 ? -0.174 -4.211 -11.422 1 91.75 93 GLY A CA 1
ATOM 746 C C . GLY A 1 93 ? 0.559 -2.957 -11.859 1 91.75 93 GLY A C 1
ATOM 747 O O . GLY A 1 93 ? 1.165 -2.268 -11.039 1 91.75 93 GLY A O 1
ATOM 748 N N . ILE A 1 94 ? 0.567 -2.672 -13.086 1 94.06 94 ILE A N 1
ATOM 749 C CA . ILE A 1 94 ? 1.202 -1.479 -13.633 1 94.06 94 ILE A CA 1
ATOM 750 C C . ILE A 1 94 ? 0.558 -0.231 -13.031 1 94.06 94 ILE A C 1
ATOM 752 O O . ILE A 1 94 ? 1.256 0.692 -12.602 1 94.06 94 ILE A O 1
ATOM 756 N N . ILE A 1 95 ? -0.758 -0.266 -13.016 1 95.5 95 ILE A N 1
ATOM 757 C CA . ILE A 1 95 ? -1.491 0.854 -12.438 1 95.5 95 ILE A CA 1
ATOM 758 C C . ILE A 1 95 ? -1.06 1.061 -10.992 1 95.5 95 ILE A C 1
ATOM 760 O O . ILE A 1 95 ? -0.796 2.189 -10.57 1 95.5 95 ILE A O 1
ATOM 764 N N . CYS A 1 96 ? -0.994 0.036 -10.281 1 91.94 96 CYS A N 1
ATOM 765 C CA . CYS A 1 96 ? -0.548 0.104 -8.898 1 91.94 96 CYS A CA 1
ATOM 766 C C . CYS A 1 96 ? 0.842 0.72 -8.797 1 91.94 96 CYS A C 1
ATOM 768 O O . CYS A 1 96 ? 1.071 1.62 -7.988 1 91.94 96 CYS A O 1
ATOM 770 N N . GLY A 1 97 ? 1.78 0.274 -9.617 1 92.44 97 GLY A N 1
ATOM 771 C CA . GLY A 1 97 ? 3.133 0.811 -9.633 1 92.44 97 GLY A CA 1
ATOM 772 C C . GLY A 1 97 ? 3.18 2.297 -9.93 1 92.44 97 GLY A C 1
ATOM 773 O O . GLY A 1 97 ? 3.871 3.051 -9.242 1 92.44 97 GLY A O 1
ATOM 774 N N . VAL A 1 98 ? 2.467 2.689 -10.859 1 94.94 98 VAL A N 1
ATOM 775 C CA . VAL A 1 98 ? 2.439 4.082 -11.297 1 94.94 98 VAL A CA 1
ATOM 776 C C . VAL A 1 98 ? 1.882 4.965 -10.188 1 94.94 98 VAL A C 1
ATOM 778 O O . VAL A 1 98 ? 2.326 6.102 -10.008 1 94.94 98 VAL A O 1
ATOM 781 N N . GLN A 1 99 ? 0.976 4.426 -9.43 1 94.88 99 GLN A N 1
ATOM 782 C CA . GLN A 1 99 ? 0.321 5.207 -8.391 1 94.88 99 GLN A CA 1
ATOM 783 C C . GLN A 1 99 ? 1.279 5.508 -7.238 1 94.88 99 GLN A C 1
ATOM 785 O O . GLN A 1 99 ? 1.043 6.422 -6.445 1 94.88 99 GLN A O 1
ATOM 790 N N . PHE A 1 100 ? 2.377 4.793 -7.141 1 93.31 100 PHE A N 1
ATOM 791 C CA . PH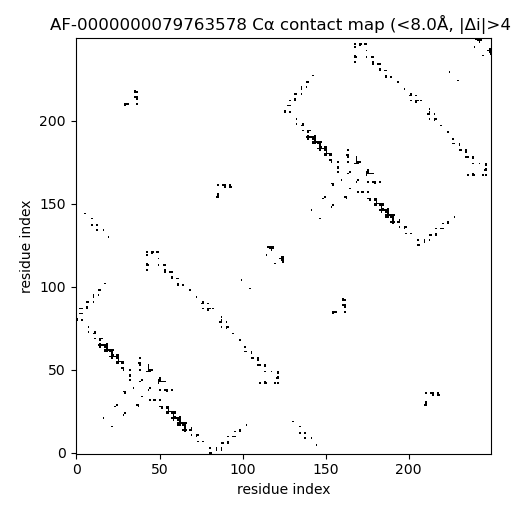E A 1 100 ? 3.348 5.043 -6.082 1 93.31 100 PHE A CA 1
ATOM 792 C C . PHE A 1 100 ? 4.223 6.246 -6.418 1 93.31 100 PHE A C 1
ATOM 794 O O . PHE A 1 100 ? 4.867 6.816 -5.535 1 93.31 100 PHE A O 1
ATOM 801 N N . ILE A 1 101 ? 4.223 6.656 -7.625 1 94.62 101 ILE A N 1
ATOM 802 C CA . ILE A 1 101 ? 5.086 7.746 -8.07 1 94.62 101 ILE A CA 1
ATOM 803 C C . ILE A 1 101 ? 4.68 9.047 -7.375 1 94.62 101 ILE A C 1
ATOM 805 O O . ILE A 1 101 ? 5.5 9.68 -6.703 1 94.62 101 ILE A O 1
ATOM 809 N N . PRO A 1 102 ? 3.459 9.445 -7.414 1 94.31 102 PRO A N 1
ATOM 810 C CA . PRO A 1 102 ? 3.113 10.672 -6.695 1 94.31 102 PRO A CA 1
ATOM 811 C C . PRO A 1 102 ? 3.168 10.508 -5.18 1 94.31 102 PRO A C 1
ATOM 813 O O . PRO A 1 102 ? 3.422 11.477 -4.457 1 94.31 102 PRO A O 1
ATOM 816 N N . LEU A 1 103 ? 2.932 9.344 -4.699 1 91.44 103 LEU A N 1
ATOM 817 C CA . LEU A 1 103 ? 2.986 9.102 -3.264 1 91.44 103 LEU A CA 1
ATOM 818 C C . LEU A 1 103 ? 4.387 9.367 -2.721 1 91.44 103 LEU A C 1
ATOM 820 O O . LEU A 1 103 ? 4.555 10.156 -1.787 1 91.44 103 LEU A O 1
ATOM 824 N N . ILE A 1 104 ? 5.355 8.844 -3.371 1 92.06 104 ILE A N 1
ATOM 825 C CA . ILE A 1 104 ? 6.742 8.977 -2.932 1 92.06 104 ILE A CA 1
ATOM 826 C C . ILE A 1 104 ? 7.336 10.273 -3.488 1 92.06 104 ILE A C 1
ATOM 828 O O . ILE A 1 104 ? 8.078 10.969 -2.795 1 92.06 104 ILE A O 1
ATOM 832 N N . GLY A 1 105 ? 7 10.594 -4.676 1 94.19 105 GLY A N 1
ATOM 833 C CA . GLY A 1 105 ? 7.555 11.758 -5.359 1 94.19 105 GLY A CA 1
ATOM 834 C C . GLY A 1 105 ? 7.145 13.07 -4.723 1 94.19 105 GLY A C 1
ATOM 835 O O . GLY A 1 105 ? 7.812 14.094 -4.91 1 94.19 105 GLY A O 1
ATOM 836 N N . SER A 1 106 ? 6.031 13.078 -3.996 1 95.25 106 SER A N 1
ATOM 837 C CA . SER A 1 106 ? 5.559 14.305 -3.357 1 95.25 106 SER A CA 1
ATOM 838 C C . SER A 1 106 ? 6.547 14.805 -2.309 1 95.25 106 SER A C 1
ATOM 840 O O . SER A 1 106 ? 6.48 15.961 -1.886 1 95.25 106 SER A O 1
ATOM 842 N N . ILE A 1 107 ? 7.438 14.023 -1.911 1 94.56 107 ILE A N 1
ATOM 843 C CA . ILE A 1 107 ? 8.43 14.391 -0.91 1 94.56 107 ILE A CA 1
ATOM 844 C C . ILE A 1 107 ? 9.344 15.484 -1.464 1 94.56 107 ILE A C 1
ATOM 846 O O . ILE A 1 107 ? 9.68 16.438 -0.76 1 94.56 107 ILE A O 1
ATOM 850 N N . LEU A 1 108 ? 9.656 15.367 -2.719 1 95.25 108 LEU A N 1
ATOM 851 C CA . LEU A 1 108 ? 10.602 16.297 -3.332 1 95.25 108 LEU A CA 1
ATOM 852 C C . LEU A 1 108 ? 10.039 17.719 -3.35 1 95.25 108 LEU A C 1
ATOM 854 O O . LEU A 1 108 ? 10.617 18.625 -2.754 1 95.25 108 LEU A O 1
ATOM 858 N N . PRO A 1 109 ? 8.875 17.969 -3.975 1 96.5 109 PRO A N 1
ATOM 859 C CA . PRO A 1 109 ? 8.352 19.328 -3.98 1 96.5 109 PRO A CA 1
ATOM 860 C C . PRO A 1 109 ? 8.039 19.844 -2.58 1 96.5 109 PRO A C 1
ATOM 862 O O . PRO A 1 109 ? 8.148 21.047 -2.322 1 96.5 109 PRO A O 1
ATOM 865 N N . THR A 1 110 ? 7.629 19 -1.692 1 97.62 110 THR A N 1
ATOM 866 C CA . THR A 1 110 ? 7.352 19.422 -0.325 1 97.62 110 THR A CA 1
ATOM 867 C C . THR A 1 110 ? 8.625 19.891 0.365 1 97.62 110 THR A C 1
ATOM 869 O O . THR A 1 110 ? 8.641 20.938 1.013 1 97.62 110 THR A O 1
ATOM 872 N N . GLU A 1 111 ? 9.703 19.141 0.14 1 97.44 111 GLU A N 1
ATOM 873 C CA . GLU A 1 111 ? 10.977 19.516 0.734 1 97.44 111 GLU A CA 1
ATOM 874 C C . GLU A 1 111 ? 11.516 20.812 0.12 1 97.44 111 GLU A C 1
ATOM 876 O O . GLU A 1 111 ? 12.062 21.656 0.826 1 97.44 111 GLU A O 1
ATOM 881 N N . ILE A 1 112 ? 11.367 20.938 -1.152 1 97.81 112 ILE A N 1
ATOM 882 C CA . ILE A 1 112 ? 11.773 22.172 -1.832 1 97.81 112 ILE A CA 1
ATOM 883 C C . ILE A 1 112 ? 10.977 23.359 -1.282 1 97.81 112 ILE A C 1
ATOM 885 O O . ILE A 1 112 ? 11.547 24.406 -0.994 1 97.81 112 ILE A O 1
ATOM 889 N N . ALA A 1 113 ? 9.68 23.188 -1.107 1 97.81 113 ALA A N 1
ATOM 890 C CA . ALA A 1 113 ? 8.82 24.25 -0.569 1 97.81 113 ALA A CA 1
ATOM 891 C C . ALA A 1 113 ? 9.219 24.594 0.864 1 97.81 113 ALA A C 1
ATOM 893 O O . ALA A 1 113 ? 9.227 25.766 1.245 1 97.81 113 ALA A O 1
ATOM 894 N N . LEU A 1 114 ? 9.531 23.641 1.652 1 97.94 114 LEU A N 1
ATOM 895 C CA . LEU A 1 114 ? 9.977 23.859 3.021 1 97.94 114 LEU A CA 1
ATOM 896 C C . LEU A 1 114 ? 11.25 24.703 3.047 1 97.94 114 LEU A C 1
ATOM 898 O O . LEU A 1 114 ? 11.336 25.688 3.787 1 97.94 114 LEU A O 1
ATOM 902 N N . LYS A 1 115 ? 12.141 24.344 2.24 1 97.19 115 LYS A N 1
ATOM 903 C CA . LYS A 1 115 ? 13.438 25.031 2.221 1 97.19 115 LYS A CA 1
ATOM 904 C C . LYS A 1 115 ? 13.312 26.438 1.664 1 97.19 115 LYS A C 1
ATOM 906 O O . LYS A 1 115 ? 14.086 27.328 2.031 1 97.19 115 LYS A O 1
ATOM 911 N N . LYS A 1 116 ? 12.406 26.641 0.811 1 98 116 LYS A N 1
ATOM 912 C CA . LYS A 1 116 ? 12.148 27.969 0.247 1 98 116 LYS A CA 1
ATOM 913 C C . LYS A 1 116 ? 11.508 28.891 1.277 1 98 116 LYS A C 1
ATOM 915 O O . LYS A 1 116 ? 11.742 30.094 1.271 1 98 116 LYS A O 1
ATOM 920 N N . ASN A 1 117 ? 10.766 28.344 2.205 1 98.31 117 ASN A N 1
ATOM 921 C CA . ASN A 1 117 ? 9.945 29.172 3.092 1 98.31 117 ASN A CA 1
ATOM 922 C C . ASN A 1 117 ? 10.547 29.25 4.492 1 98.31 117 ASN A C 1
ATOM 924 O O . ASN A 1 117 ? 10.188 30.125 5.277 1 98.31 117 ASN A O 1
ATOM 928 N N . PHE A 1 118 ? 11.531 28.375 4.801 1 98.12 118 PHE A N 1
ATOM 929 C CA . PHE A 1 118 ? 12.117 28.328 6.137 1 98.12 118 PHE A CA 1
ATOM 930 C C . PHE A 1 118 ? 13.633 28.203 6.059 1 98.12 118 PHE A C 1
ATOM 932 O O . PHE A 1 118 ? 14.164 27.625 5.105 1 98.12 118 PHE A O 1
ATOM 939 N N . ASP A 1 119 ? 14.312 28.641 7.059 1 97.38 119 ASP A N 1
ATOM 940 C CA . ASP A 1 119 ? 15.758 28.422 7.137 1 97.38 119 ASP A CA 1
ATOM 941 C C . ASP A 1 119 ? 16.078 27.062 7.766 1 97.38 119 ASP A C 1
ATOM 943 O O . ASP A 1 119 ? 15.172 26.266 8.031 1 97.38 119 ASP A O 1
ATOM 947 N N . LYS A 1 120 ? 17.312 26.75 7.977 1 95.38 120 LYS A N 1
ATOM 948 C CA . LYS A 1 120 ? 17.75 25.422 8.422 1 95.38 120 LYS A CA 1
ATOM 949 C C . LYS A 1 120 ? 17.234 25.125 9.836 1 95.38 120 LYS A C 1
ATOM 951 O O . LYS A 1 120 ? 17.172 23.969 10.25 1 95.38 120 LYS A O 1
ATOM 956 N N . ASN A 1 121 ? 16.859 26.141 10.602 1 96.62 121 ASN A N 1
ATOM 957 C CA . ASN A 1 121 ? 16.391 25.953 11.969 1 96.62 121 ASN A CA 1
ATOM 958 C C . ASN A 1 121 ? 14.867 25.984 12.047 1 96.62 121 ASN A C 1
ATOM 960 O O . ASN A 1 121 ? 14.297 25.875 13.133 1 96.62 121 ASN A O 1
ATOM 964 N N . GLY A 1 122 ? 14.164 26.078 10.961 1 96.75 122 GLY A N 1
ATOM 965 C CA . GLY A 1 122 ? 12.711 26.031 10.93 1 96.75 122 GLY A CA 1
ATOM 966 C C . GLY A 1 122 ? 12.062 27.375 11.133 1 96.75 122 GLY A C 1
ATOM 967 O O . GLY A 1 122 ? 10.852 27.469 11.359 1 96.75 122 GLY A O 1
ATOM 968 N N . THR A 1 123 ? 12.867 28.422 11.117 1 97.12 123 THR A N 1
ATOM 969 C CA . THR A 1 123 ? 12.32 29.766 11.211 1 97.12 123 THR A CA 1
ATOM 970 C C . THR A 1 123 ? 11.891 30.281 9.844 1 97.12 123 THR A C 1
ATOM 972 O O . THR A 1 123 ? 12.625 30.141 8.859 1 97.12 123 THR A O 1
ATOM 975 N N . ARG A 1 124 ? 10.711 30.797 9.773 1 95.44 124 ARG A N 1
ATOM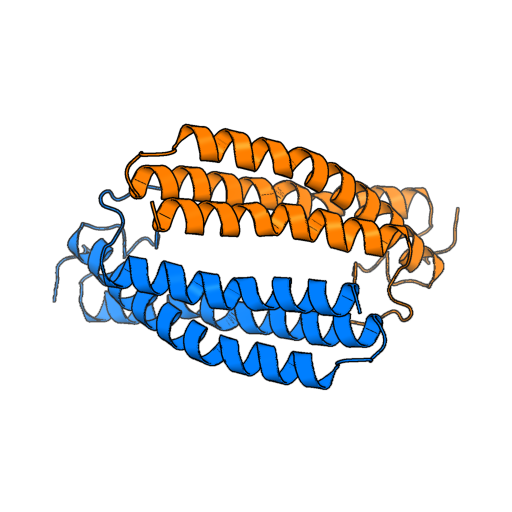 976 C CA . ARG A 1 124 ? 10.18 31.281 8.508 1 95.44 124 ARG A CA 1
ATOM 977 C C . ARG A 1 124 ? 11.055 32.406 7.934 1 95.44 124 ARG A C 1
ATOM 979 O O . ARG A 1 124 ? 11.523 33.281 8.672 1 95.44 124 ARG A O 1
ATOM 986 N N . ARG A 1 125 ? 11.25 32.312 6.625 1 93.81 12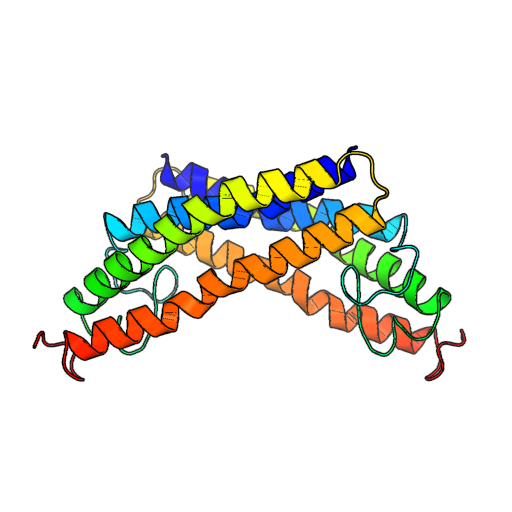5 ARG A N 1
ATOM 987 C CA . ARG A 1 125 ? 12.039 33.344 5.938 1 93.81 125 ARG A CA 1
ATOM 988 C C . ARG A 1 125 ? 11.219 34.594 5.723 1 93.81 125 ARG A C 1
ATOM 990 O O . ARG A 1 125 ? 10 34.531 5.57 1 93.81 125 ARG A O 1
ATOM 997 N N . MET B 1 1 ? -15.547 10.461 13.609 1 85.31 1 MET B N 1
ATOM 998 C CA . MET B 1 1 ? -15.766 9.062 13.266 1 85.31 1 MET B CA 1
ATOM 999 C C . MET B 1 1 ? -15.375 8.781 11.82 1 85.31 1 MET B C 1
ATOM 1001 O O . MET B 1 1 ? -14.977 7.668 11.477 1 85.31 1 MET B O 1
ATOM 1005 N N . GLY B 1 2 ? -15.453 9.844 11.094 1 88.38 2 GLY B N 1
ATOM 1006 C CA . GLY B 1 2 ? -15.117 9.688 9.688 1 88.38 2 GLY B CA 1
ATOM 1007 C C . GLY B 1 2 ? -13.68 9.25 9.469 1 88.38 2 GLY B C 1
ATOM 1008 O O . GLY B 1 2 ? -13.414 8.352 8.672 1 88.38 2 GLY B O 1
ATOM 1009 N N . PHE B 1 3 ? -12.797 9.773 10.195 1 90.69 3 PHE B N 1
ATOM 1010 C CA . PHE B 1 3 ? -11.383 9.445 10.047 1 90.69 3 PHE B CA 1
ATOM 1011 C C . PHE B 1 3 ? -11.109 8.023 10.531 1 90.69 3 PHE B C 1
ATOM 1013 O O . PHE B 1 3 ? -10.305 7.305 9.93 1 90.69 3 PHE B O 1
ATOM 1020 N N . TRP B 1 4 ? -11.719 7.672 11.586 1 94.19 4 TRP B N 1
ATOM 1021 C CA . TRP B 1 4 ? -11.562 6.316 12.109 1 94.19 4 TRP B CA 1
ATOM 1022 C C . TRP B 1 4 ? -12 5.281 11.07 1 94.19 4 TRP B C 1
ATOM 1024 O O . TRP B 1 4 ? -11.305 4.285 10.852 1 94.19 4 TRP B O 1
ATOM 1034 N N . ILE B 1 5 ? -13.164 5.543 10.477 1 94.44 5 ILE B N 1
ATOM 1035 C CA . ILE B 1 5 ? -13.672 4.641 9.445 1 94.44 5 ILE B CA 1
ATOM 1036 C C . ILE B 1 5 ? -12.68 4.578 8.281 1 94.44 5 ILE B C 1
ATOM 1038 O O . ILE B 1 5 ? -12.398 3.5 7.762 1 94.44 5 ILE B O 1
ATOM 1042 N N . PHE B 1 6 ? -12.289 5.715 7.906 1 92.62 6 PHE B N 1
ATOM 1043 C CA . PHE B 1 6 ? -11.32 5.801 6.824 1 92.62 6 PHE B CA 1
ATOM 1044 C C . PHE B 1 6 ? -10.07 4.98 7.145 1 92.62 6 PHE B C 1
ATOM 1046 O O . PHE B 1 6 ? -9.617 4.184 6.324 1 92.62 6 PHE B O 1
ATOM 1053 N N . MET B 1 7 ? -9.531 5.137 8.336 1 93.75 7 MET B N 1
ATOM 1054 C CA . MET B 1 7 ? -8.32 4.43 8.742 1 93.75 7 MET B CA 1
ATOM 1055 C C . MET B 1 7 ? -8.562 2.926 8.812 1 93.75 7 MET B C 1
ATOM 1057 O O . MET B 1 7 ? -7.691 2.133 8.453 1 93.75 7 MET B O 1
ATOM 1061 N N . LEU B 1 8 ? -9.719 2.572 9.266 1 95.62 8 LEU B N 1
ATOM 1062 C CA . LEU B 1 8 ? -10.078 1.16 9.32 1 95.62 8 LEU B CA 1
ATOM 1063 C C . LEU B 1 8 ? -10.055 0.545 7.922 1 95.62 8 LEU B C 1
ATOM 1065 O O . LEU B 1 8 ? -9.453 -0.511 7.715 1 95.62 8 LEU B O 1
ATOM 1069 N N . ILE B 1 9 ? -10.703 1.171 7.027 1 92.5 9 ILE B N 1
ATOM 1070 C CA . ILE B 1 9 ? -10.781 0.67 5.66 1 92.5 9 ILE B CA 1
ATOM 1071 C C . ILE B 1 9 ? -9.383 0.554 5.07 1 92.5 9 ILE B C 1
ATOM 1073 O O . ILE B 1 9 ? -9.047 -0.456 4.445 1 92.5 9 ILE B O 1
ATOM 1077 N N . MET B 1 10 ? -8.594 1.533 5.285 1 91.75 10 MET B N 1
ATOM 1078 C CA . MET B 1 10 ? -7.23 1.531 4.758 1 91.75 10 MET B CA 1
ATOM 1079 C C . MET B 1 10 ? -6.422 0.379 5.344 1 91.75 10 MET B C 1
ATOM 1081 O O . MET B 1 10 ? -5.668 -0.285 4.629 1 91.75 10 MET B O 1
ATOM 1085 N N . ASP B 1 11 ? -6.613 0.163 6.621 1 95.44 11 ASP B N 1
ATOM 1086 C CA . ASP B 1 11 ? -5.824 -0.869 7.293 1 95.44 11 ASP B CA 1
ATOM 1087 C C . ASP B 1 11 ? -6.332 -2.264 6.938 1 95.44 11 ASP B C 1
ATOM 1089 O O . ASP B 1 11 ? -5.613 -3.252 7.094 1 95.44 11 ASP B O 1
ATOM 1093 N N . LEU B 1 12 ? -7.543 -2.381 6.496 1 94.75 12 LEU B N 1
ATOM 1094 C CA . LEU B 1 12 ? -8.094 -3.68 6.129 1 94.75 12 LEU B CA 1
ATOM 1095 C C . LEU B 1 12 ? -7.703 -4.051 4.703 1 94.75 12 LEU B C 1
ATOM 1097 O O . LEU B 1 12 ? -7.812 -5.215 4.309 1 94.75 12 LEU B O 1
ATOM 1101 N N . LEU B 1 13 ? -7.23 -3.154 3.971 1 90.31 13 LEU B N 1
ATOM 1102 C CA . LEU B 1 13 ? -6.918 -3.352 2.561 1 90.31 13 LEU B CA 1
ATOM 1103 C C . LEU B 1 13 ? -5.801 -4.379 2.391 1 90.31 13 LEU B C 1
ATOM 1105 O O . LEU B 1 13 ? -5.922 -5.305 1.586 1 90.31 13 LEU B O 1
ATOM 1109 N N . LEU B 1 14 ? -4.758 -4.238 3.139 1 93.12 14 LEU B N 1
ATOM 1110 C CA . LEU B 1 14 ? -3.6 -5.102 2.951 1 93.12 14 LEU B CA 1
ATOM 1111 C C . LEU B 1 14 ? -3.93 -6.543 3.328 1 93.12 14 LEU B C 1
ATOM 1113 O O . LEU B 1 14 ? -3.664 -7.469 2.557 1 93.12 14 LEU B O 1
ATOM 1117 N N . PRO B 1 15 ? -4.578 -6.715 4.441 1 96.38 15 PRO B N 1
ATOM 1118 C CA . PRO B 1 15 ? -4.973 -8.094 4.746 1 96.38 15 PRO B CA 1
ATOM 1119 C C . PRO B 1 15 ? -5.906 -8.68 3.693 1 96.38 15 PRO B C 1
ATOM 1121 O O . PRO B 1 15 ? -5.766 -9.852 3.326 1 96.38 15 PRO B O 1
ATOM 1124 N N . PHE B 1 16 ? -6.84 -7.957 3.193 1 93.88 16 PHE B N 1
ATOM 1125 C CA . PHE B 1 16 ? -7.746 -8.445 2.162 1 93.88 16 PHE B CA 1
ATOM 1126 C C . PHE B 1 16 ? -6.992 -8.727 0.869 1 93.88 16 PHE B C 1
ATOM 1128 O O . PHE B 1 16 ? -7.293 -9.703 0.173 1 93.88 16 PHE B O 1
ATOM 1135 N N . THR B 1 17 ? -6.082 -7.891 0.528 1 93.06 17 THR B N 1
ATOM 1136 C CA . THR B 1 17 ? -5.262 -8.094 -0.659 1 93.06 17 THR B CA 1
ATOM 1137 C C . THR B 1 17 ? -4.457 -9.391 -0.542 1 93.06 17 THR B C 1
ATOM 1139 O O . THR B 1 17 ? -4.387 -10.172 -1.49 1 93.06 17 THR B O 1
ATOM 1142 N N . MET B 1 18 ? -3.92 -9.531 0.632 1 95.88 18 MET B N 1
ATOM 1143 C CA . MET B 1 18 ? -3.111 -10.727 0.854 1 95.88 18 MET B CA 1
ATOM 1144 C C . MET B 1 18 ? -3.971 -11.984 0.778 1 95.88 18 MET B C 1
ATOM 1146 O O . MET B 1 18 ? -3.547 -13 0.215 1 95.88 18 MET B O 1
ATOM 1150 N N . ILE B 1 19 ? -5.105 -11.953 1.284 1 96.5 19 ILE B N 1
ATOM 1151 C CA . ILE B 1 19 ? -6.012 -13.094 1.234 1 96.5 19 ILE B CA 1
ATOM 1152 C C . ILE B 1 19 ? -6.434 -13.352 -0.209 1 96.5 19 ILE B C 1
ATOM 1154 O O . ILE B 1 19 ? -6.383 -14.492 -0.682 1 96.5 19 ILE B O 1
ATOM 1158 N N . GLY B 1 20 ? -6.805 -12.328 -0.913 1 93.62 20 GLY B N 1
ATOM 1159 C CA . GLY B 1 20 ? -7.25 -12.469 -2.289 1 93.62 20 GLY B CA 1
ATOM 1160 C C . GLY B 1 20 ? -6.168 -12.984 -3.217 1 93.62 20 GLY B C 1
ATOM 1161 O O . GLY B 1 20 ? -6.363 -13.984 -3.914 1 93.62 20 GLY B O 1
ATOM 1162 N N . PHE B 1 21 ? -5.031 -12.344 -3.219 1 93.81 21 PHE B N 1
ATO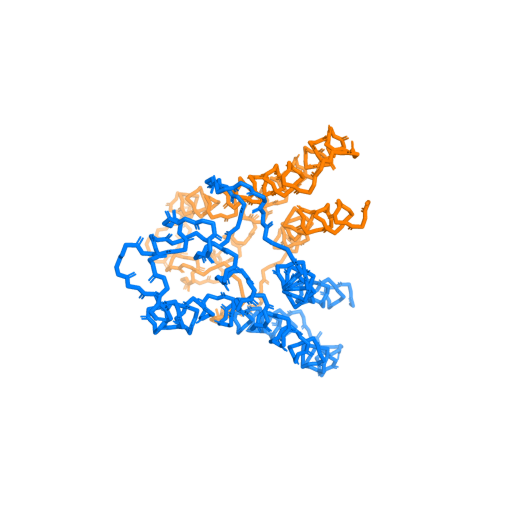M 1163 C CA . PHE B 1 21 ? -3.93 -12.781 -4.07 1 93.81 21 PHE B CA 1
ATOM 1164 C C . PHE B 1 21 ? -3.375 -14.117 -3.598 1 93.81 21 PHE B C 1
ATOM 1166 O O . PHE B 1 21 ? -2.934 -14.93 -4.406 1 93.81 21 PHE B O 1
ATOM 1173 N N . GLY B 1 22 ? -3.346 -14.188 -2.307 1 96 22 GLY B N 1
ATOM 1174 C CA . GLY B 1 22 ? -2.918 -15.477 -1.79 1 96 22 GLY B CA 1
ATOM 1175 C C . GLY B 1 22 ? -3.744 -16.641 -2.318 1 96 22 GLY B C 1
ATOM 1176 O O . GLY B 1 22 ? -3.195 -17.641 -2.791 1 96 22 GLY B O 1
ATOM 1177 N N . ARG B 1 23 ? -5.012 -16.516 -2.285 1 94.88 23 ARG B N 1
ATOM 1178 C CA . ARG B 1 23 ? -5.918 -17.547 -2.801 1 94.88 23 ARG B CA 1
ATOM 1179 C C . ARG B 1 23 ? -5.734 -17.734 -4.305 1 94.88 23 ARG B C 1
ATOM 1181 O O . ARG B 1 23 ? -5.719 -18.859 -4.797 1 94.88 23 ARG B O 1
ATOM 1188 N N . TYR B 1 24 ? -5.562 -16.703 -4.965 1 91.31 24 TYR B N 1
ATOM 1189 C CA . TYR B 1 24 ? -5.371 -16.75 -6.41 1 91.31 24 TYR B CA 1
ATOM 1190 C C . TYR B 1 24 ? -4.086 -17.469 -6.77 1 91.31 24 TYR B C 1
ATOM 1192 O O . TYR B 1 24 ? -4.082 -18.359 -7.637 1 91.31 24 TYR B O 1
ATOM 1200 N N . PHE B 1 25 ? -3.027 -17.172 -6.098 1 94.25 25 PHE B N 1
ATOM 1201 C CA . PHE B 1 25 ? -1.723 -17.75 -6.395 1 94.25 25 PHE B CA 1
ATOM 1202 C C . PHE B 1 25 ? -1.68 -19.219 -5.992 1 94.25 25 PHE B C 1
ATOM 1204 O O . PHE B 1 25 ? -1.008 -20.031 -6.641 1 94.25 25 PHE B O 1
ATOM 1211 N N . MET B 1 26 ? -2.363 -19.562 -4.965 1 94.38 26 MET B N 1
ATOM 1212 C CA . MET B 1 26 ? -2.418 -20.969 -4.535 1 94.38 26 MET B CA 1
ATOM 1213 C C . MET B 1 26 ? -3.094 -21.828 -5.594 1 94.38 26 MET B C 1
ATOM 1215 O O . MET B 1 26 ? -2.756 -23 -5.746 1 94.38 26 MET B O 1
ATOM 1219 N N . LYS B 1 27 ? -4.008 -21.234 -6.254 1 91.38 27 LYS B N 1
ATOM 1220 C CA . LYS B 1 27 ? -4.762 -22 -7.254 1 91.38 27 LYS B CA 1
ATOM 1221 C C . LYS B 1 27 ? -4.043 -22 -8.602 1 91.38 27 LYS B C 1
ATOM 1223 O O . LYS B 1 27 ? -4.004 -23.016 -9.289 1 91.38 27 LYS B O 1
ATOM 1228 N N . LYS B 1 28 ? -3.553 -20.828 -8.945 1 90.38 28 LYS B N 1
ATOM 1229 C CA . LYS B 1 28 ? -2.891 -20.734 -10.242 1 90.38 28 LYS B CA 1
ATOM 1230 C C . LYS B 1 28 ? -1.883 -19.578 -10.25 1 90.38 28 LYS B C 1
ATOM 1232 O O . LYS B 1 28 ? -2.123 -18.531 -9.648 1 90.38 28 LYS B O 1
ATOM 1237 N N . ALA B 1 29 ? -0.871 -19.875 -10.883 1 89.94 29 ALA B N 1
ATOM 1238 C CA . ALA B 1 29 ? 0.096 -18.812 -11.172 1 89.94 29 ALA B CA 1
ATOM 1239 C C . ALA B 1 29 ? -0.239 -18.109 -12.477 1 89.94 29 ALA B C 1
ATOM 1241 O O . ALA B 1 29 ? -0.945 -18.656 -13.328 1 89.94 29 ALA B O 1
ATOM 1242 N N . PRO B 1 30 ? 0.221 -16.906 -12.547 1 88.75 30 PRO B N 1
ATOM 1243 C CA . PRO B 1 30 ? 0.09 -16.328 -13.883 1 88.75 30 PRO B CA 1
ATOM 1244 C C . PRO B 1 30 ? 0.624 -17.234 -14.977 1 88.75 30 PRO B C 1
ATOM 1246 O O . PRO B 1 30 ? 1.628 -17.938 -14.781 1 88.75 30 PRO B O 1
ATOM 1249 N N . LYS B 1 31 ? -0.044 -17.312 -16.031 1 85.81 31 LYS B N 1
ATOM 1250 C CA . LYS B 1 31 ? 0.196 -18.328 -17.062 1 85.81 31 LYS B CA 1
ATOM 1251 C C . LYS B 1 31 ? 1.584 -18.172 -17.672 1 85.81 31 LYS B C 1
ATOM 1253 O O . LYS B 1 31 ? 2.297 -19.156 -17.875 1 85.81 31 LYS B O 1
ATOM 1258 N N . GLU B 1 32 ? 1.875 -16.953 -17.984 1 86.06 32 GLU B N 1
ATOM 1259 C CA . GLU B 1 32 ? 3.184 -16.719 -18.578 1 86.06 32 GLU B CA 1
ATOM 1260 C C . GLU B 1 32 ? 4.109 -15.984 -17.609 1 86.06 32 GLU B C 1
ATOM 1262 O O . GLU B 1 32 ? 3.664 -15.141 -16.828 1 86.06 32 GLU B O 1
ATOM 1267 N N . ILE B 1 33 ? 5.312 -16.484 -17.672 1 85.56 33 ILE B N 1
ATOM 1268 C CA . ILE B 1 33 ? 6.336 -15.734 -16.953 1 85.56 33 ILE B CA 1
ATOM 1269 C C . ILE B 1 33 ? 6.473 -14.336 -17.547 1 85.56 33 ILE B C 1
ATOM 1271 O O . ILE B 1 33 ? 6.785 -14.195 -18.734 1 85.56 33 ILE B O 1
ATOM 1275 N N . ASN B 1 34 ? 5.977 -13.453 -16.828 1 78.12 34 ASN B N 1
ATOM 1276 C CA . ASN B 1 34 ? 5.988 -12.078 -17.312 1 78.12 34 ASN B CA 1
ATOM 1277 C C . ASN B 1 34 ? 6.723 -11.148 -16.359 1 78.12 34 ASN B C 1
ATOM 1279 O O . ASN B 1 34 ? 7.121 -11.562 -15.266 1 78.12 34 ASN B O 1
ATOM 1283 N N . SER B 1 35 ? 6.891 -10.016 -16.781 1 73 35 SER B N 1
ATOM 1284 C CA . SER B 1 35 ? 7.719 -9.125 -15.977 1 73 35 SER B CA 1
ATOM 1285 C C . SER B 1 35 ? 6.863 -8.188 -15.125 1 73 35 SER B C 1
ATOM 1287 O O . SER B 1 35 ? 7.391 -7.34 -14.398 1 73 35 SER B O 1
ATOM 1289 N N . VAL B 1 36 ? 5.645 -8.461 -15.016 1 76.94 36 VAL B N 1
ATOM 1290 C CA . VAL B 1 36 ? 4.855 -7.422 -14.367 1 76.94 36 VAL B CA 1
ATOM 1291 C C . VAL B 1 36 ? 4.074 -8.016 -13.195 1 76.94 36 VAL B C 1
ATOM 1293 O O . VAL B 1 36 ? 4.168 -7.531 -12.062 1 76.94 36 VAL B O 1
ATOM 1296 N N . PHE B 1 37 ? 3.342 -9.078 -13.531 1 83.31 37 PHE B N 1
ATOM 1297 C CA . PHE B 1 37 ? 2.428 -9.602 -12.523 1 83.31 37 PHE B CA 1
ATOM 1298 C C . PHE B 1 37 ? 2.865 -10.992 -12.062 1 83.31 37 PHE B C 1
ATOM 1300 O O . PHE B 1 37 ? 2.93 -11.922 -12.867 1 83.31 37 PHE B O 1
ATOM 1307 N N . GLY B 1 38 ? 3.146 -10.93 -10.703 1 86.38 38 GLY B N 1
ATOM 1308 C CA . GLY B 1 38 ? 3.527 -12.211 -10.133 1 86.38 38 GLY B CA 1
ATOM 1309 C C . GLY B 1 38 ? 4.688 -12.117 -9.164 1 86.38 38 GLY B C 1
ATOM 1310 O O . GLY B 1 38 ? 5.16 -11.016 -8.859 1 86.38 38 GLY B O 1
ATOM 1311 N N . TYR B 1 39 ? 5.059 -13.359 -8.617 1 91.81 39 TYR B N 1
ATOM 1312 C CA . TYR B 1 39 ? 6.242 -13.531 -7.777 1 91.81 39 TYR B CA 1
ATOM 1313 C C . TYR B 1 39 ? 7.496 -13.664 -8.633 1 91.81 39 TYR B C 1
ATOM 1315 O O . TYR B 1 39 ? 7.746 -14.719 -9.227 1 91.81 39 TYR B O 1
ATOM 1323 N N . ARG B 1 40 ? 8.344 -12.523 -8.578 1 89.5 40 ARG B N 1
ATOM 1324 C CA . ARG B 1 40 ? 9.414 -12.477 -9.57 1 89.5 40 ARG B CA 1
ATOM 1325 C C . ARG B 1 40 ? 10.781 -12.422 -8.891 1 89.5 40 ARG B C 1
ATOM 1327 O O . ARG B 1 40 ? 11.125 -11.422 -8.25 1 89.5 40 ARG B O 1
ATOM 1334 N N . THR B 1 41 ? 11.469 -13.477 -8.93 1 92.44 41 THR B N 1
ATOM 1335 C CA . THR B 1 41 ? 12.867 -13.617 -8.547 1 92.44 41 THR B CA 1
ATOM 1336 C C . THR B 1 41 ? 13.641 -14.414 -9.602 1 92.44 41 THR B C 1
ATOM 1338 O O . THR B 1 41 ? 13.039 -14.984 -10.516 1 92.44 41 THR B O 1
ATOM 1341 N N . SER B 1 42 ? 14.93 -14.359 -9.453 1 93.62 42 SER B N 1
ATOM 1342 C CA . SER B 1 42 ? 15.75 -15.109 -10.391 1 93.62 42 SER B CA 1
ATOM 1343 C C . SER B 1 42 ? 15.414 -16.594 -10.359 1 93.62 42 SER B C 1
ATOM 1345 O O . SER B 1 42 ? 15.375 -17.25 -11.398 1 93.62 42 SER B O 1
ATOM 1347 N N . MET B 1 43 ? 15.078 -17.094 -9.219 1 95.44 43 MET B N 1
ATOM 1348 C CA . MET B 1 43 ? 14.789 -18.516 -9.062 1 95.44 43 MET B CA 1
ATOM 1349 C C . MET B 1 43 ? 13.383 -18.844 -9.555 1 95.44 43 MET B C 1
ATOM 1351 O O . MET B 1 43 ? 13.18 -19.875 -10.219 1 95.44 43 MET B O 1
ATOM 1355 N N . SER B 1 44 ? 12.43 -18.047 -9.273 1 95.94 44 SER B N 1
ATOM 1356 C CA . SER B 1 44 ? 11.047 -18.344 -9.617 1 95.94 44 SER B CA 1
ATOM 1357 C C . SER B 1 44 ? 10.836 -18.297 -11.133 1 95.94 44 SER B C 1
ATOM 1359 O O . SER B 1 44 ? 9.93 -18.953 -11.656 1 95.94 44 SER B O 1
ATOM 1361 N N . MET B 1 45 ? 11.766 -17.594 -11.812 1 95.25 45 MET B N 1
ATOM 1362 C CA . MET B 1 45 ? 11.523 -17.312 -13.227 1 95.25 45 MET B CA 1
ATOM 1363 C C . MET B 1 45 ? 12.352 -18.234 -14.117 1 95.25 45 MET B C 1
ATOM 1365 O O . MET B 1 45 ? 12.43 -18.031 -15.328 1 95.25 45 MET B O 1
ATOM 1369 N N . LYS B 1 46 ? 12.922 -19.188 -13.562 1 95.81 46 LYS B N 1
ATOM 1370 C CA . LYS B 1 46 ? 13.766 -20.109 -14.32 1 95.81 46 LYS B CA 1
ATOM 1371 C C . LYS B 1 46 ? 12.938 -20.906 -15.32 1 95.81 46 LYS B C 1
ATOM 1373 O O . LYS B 1 46 ? 13.359 -21.094 -16.469 1 95.81 46 LYS B O 1
ATOM 1378 N N . ASN B 1 47 ? 11.828 -21.453 -14.922 1 95.88 47 ASN B N 1
ATOM 1379 C CA . ASN B 1 47 ? 10.914 -22.188 -15.781 1 95.88 47 ASN B CA 1
ATOM 1380 C C . ASN B 1 47 ? 9.516 -22.266 -15.172 1 95.88 47 ASN B C 1
ATOM 1382 O O . ASN B 1 47 ? 9.266 -21.703 -14.102 1 95.88 47 ASN B O 1
ATOM 1386 N N . LYS B 1 48 ? 8.602 -22.984 -15.773 1 95.25 48 LYS B N 1
ATOM 1387 C CA . LYS B 1 48 ? 7.199 -23.031 -15.367 1 95.25 48 LYS B CA 1
ATOM 1388 C C . LYS B 1 48 ? 7.039 -23.719 -14.016 1 95.25 48 LYS B C 1
ATOM 1390 O O . LYS B 1 48 ? 6.207 -23.312 -13.203 1 95.25 48 LYS B O 1
ATOM 1395 N N . ASP B 1 49 ? 7.816 -24.719 -13.805 1 96.62 49 ASP B N 1
ATOM 1396 C CA . ASP B 1 49 ? 7.715 -25.453 -12.555 1 96.62 49 ASP B CA 1
ATOM 1397 C C . ASP B 1 49 ? 8.109 -24.594 -11.367 1 96.62 49 ASP B C 1
ATOM 1399 O O . ASP B 1 49 ? 7.406 -24.562 -10.352 1 96.62 49 ASP B O 1
ATOM 1403 N N . THR B 1 50 ? 9.227 -23.891 -11.461 1 97.31 50 THR B N 1
ATOM 1404 C CA . THR B 1 50 ? 9.656 -23 -10.391 1 97.31 50 THR B CA 1
ATOM 1405 C C . THR B 1 50 ? 8.68 -21.828 -10.227 1 97.31 50 THR B C 1
ATOM 1407 O O . THR B 1 50 ? 8.43 -21.375 -9.109 1 97.31 50 THR B O 1
ATOM 1410 N N . TRP B 1 51 ? 8.148 -21.469 -11.328 1 96.31 51 TRP B N 1
ATOM 1411 C CA . TRP B 1 51 ? 7.172 -20.375 -11.328 1 96.31 51 TRP B CA 1
ATOM 1412 C C . TRP B 1 51 ? 5.914 -20.766 -10.562 1 96.31 51 TRP B C 1
ATOM 1414 O O . TRP B 1 51 ? 5.473 -20.047 -9.672 1 96.31 51 TRP B O 1
ATOM 1424 N N . GLU B 1 52 ? 5.395 -21.875 -10.859 1 96.62 52 GLU B N 1
ATOM 1425 C CA . GLU B 1 52 ? 4.176 -22.359 -10.219 1 96.62 52 GLU B CA 1
ATOM 1426 C C . GLU B 1 52 ? 4.414 -22.672 -8.75 1 96.62 52 GLU B C 1
ATOM 1428 O O . GLU B 1 52 ? 3.578 -22.359 -7.898 1 96.62 52 GLU B O 1
ATOM 1433 N N . PHE B 1 53 ? 5.512 -23.266 -8.523 1 97.5 53 PHE B N 1
ATOM 1434 C CA . PHE B 1 53 ? 5.863 -23.609 -7.152 1 97.5 53 PHE B CA 1
ATOM 1435 C C . PHE B 1 53 ? 5.926 -22.359 -6.277 1 97.5 53 PHE B C 1
ATOM 1437 O O . PHE B 1 53 ? 5.371 -22.344 -5.18 1 97.5 53 PHE B O 1
ATOM 1444 N N . ALA B 1 54 ? 6.645 -21.359 -6.723 1 97.38 54 ALA B N 1
ATOM 1445 C CA . ALA B 1 54 ? 6.824 -20.125 -5.965 1 97.38 54 ALA B CA 1
ATOM 1446 C C . ALA B 1 54 ? 5.477 -19.469 -5.66 1 97.38 54 ALA B C 1
ATOM 1448 O O . ALA B 1 54 ? 5.25 -18.984 -4.547 1 97.38 54 ALA B O 1
ATOM 1449 N N . HIS B 1 55 ? 4.641 -19.422 -6.594 1 97.12 55 HIS B N 1
ATOM 1450 C CA . HIS B 1 55 ? 3.338 -18.781 -6.414 1 97.12 55 HIS B CA 1
ATOM 1451 C C . HIS B 1 55 ? 2.463 -19.594 -5.457 1 97.12 55 HIS B C 1
ATOM 1453 O O . HIS B 1 55 ? 1.803 -19.016 -4.586 1 97.12 55 HIS B O 1
ATOM 1459 N N . LYS B 1 56 ? 2.48 -20.844 -5.578 1 97.75 56 LYS B N 1
ATOM 1460 C CA . LYS B 1 56 ? 1.709 -21.672 -4.656 1 97.75 56 LYS B CA 1
ATOM 1461 C C . LYS B 1 56 ? 2.195 -21.5 -3.221 1 97.75 56 LYS B C 1
ATOM 1463 O O . LYS B 1 56 ? 1.39 -21.344 -2.303 1 97.75 56 LYS B O 1
ATOM 1468 N N . TYR B 1 57 ? 3.457 -21.516 -3.064 1 97.94 57 TYR B N 1
ATOM 1469 C CA . TYR B 1 57 ? 4.035 -21.375 -1.733 1 97.94 57 TYR B CA 1
ATOM 1470 C C . TYR B 1 57 ? 3.756 -20 -1.155 1 97.94 57 TYR B C 1
ATOM 1472 O O . TYR B 1 57 ? 3.223 -19.875 -0.05 1 97.94 57 TYR B O 1
ATOM 1480 N N . CYS B 1 58 ? 4.188 -18.984 -1.86 1 97.25 58 CYS B N 1
ATOM 1481 C CA . CYS B 1 58 ? 3.973 -17.625 -1.399 1 97.25 58 CYS B CA 1
ATOM 1482 C C . CYS B 1 58 ? 2.49 -17.344 -1.188 1 97.25 58 CYS B C 1
ATOM 1484 O O . CYS B 1 58 ? 2.113 -16.641 -0.251 1 97.25 58 CYS B O 1
ATOM 1486 N N . GLY B 1 59 ? 1.701 -17.828 -2.074 1 97.44 59 GLY B N 1
ATOM 1487 C CA . GLY B 1 59 ? 0.261 -17.688 -1.937 1 97.44 59 GLY B CA 1
ATOM 1488 C C . GLY B 1 59 ? -0.271 -18.234 -0.626 1 97.44 59 GLY B C 1
ATOM 1489 O O . GLY B 1 59 ? -1.097 -17.594 0.03 1 97.44 59 GLY B O 1
ATOM 1490 N N . LYS B 1 60 ? 0.226 -19.391 -0.312 1 98.06 60 LYS B N 1
ATOM 1491 C CA . LYS B 1 60 ? -0.179 -20 0.953 1 98.06 60 LYS B CA 1
ATOM 1492 C C . LYS B 1 60 ? 0.219 -19.125 2.135 1 98.06 60 LYS B C 1
ATOM 1494 O O . LYS B 1 60 ? -0.577 -18.906 3.053 1 98.06 60 LYS B O 1
ATOM 1499 N N . VAL B 1 61 ? 1.415 -18.656 2.123 1 97.62 61 VAL B N 1
ATOM 1500 C CA . VAL B 1 61 ? 1.908 -17.812 3.197 1 97.62 61 VAL B CA 1
ATOM 1501 C C . VAL B 1 61 ? 1.057 -16.547 3.281 1 97.62 61 VAL B C 1
ATOM 1503 O O . VAL B 1 61 ? 0.632 -16.141 4.367 1 97.62 61 VAL B O 1
ATOM 1506 N N . TRP B 1 62 ? 0.845 -15.93 2.135 1 97.62 62 TRP B N 1
ATOM 1507 C CA . TRP B 1 62 ? 0.051 -14.703 2.086 1 97.62 62 TRP B CA 1
ATOM 1508 C C . TRP B 1 62 ? -1.366 -14.953 2.592 1 97.62 62 TRP B C 1
ATOM 1510 O O . TRP B 1 62 ? -1.901 -14.164 3.373 1 97.62 62 TRP B O 1
ATOM 1520 N N . TYR B 1 63 ? -1.966 -16 2.191 1 97.88 63 TYR B N 1
ATOM 1521 C CA . TYR B 1 63 ? -3.334 -16.312 2.586 1 97.88 63 TYR B CA 1
ATOM 1522 C C . TYR B 1 63 ? -3.441 -16.469 4.098 1 97.88 63 TYR B C 1
ATOM 1524 O O . TYR B 1 63 ? -4.305 -15.867 4.734 1 97.88 63 TYR B O 1
ATOM 1532 N N . VAL B 1 64 ? -2.562 -17.234 4.66 1 98.12 64 VAL B N 1
ATOM 1533 C CA . VAL B 1 64 ? -2.584 -17.516 6.094 1 98.12 64 VAL B CA 1
ATOM 1534 C C . VAL B 1 64 ? -2.312 -16.219 6.867 1 98.12 64 VAL B C 1
ATOM 1536 O O . VAL B 1 64 ? -3.029 -15.898 7.816 1 98.12 64 VAL B O 1
ATOM 1539 N N . CYS B 1 65 ? -1.269 -15.516 6.473 1 97.88 65 CYS B N 1
ATOM 1540 C CA . CYS B 1 65 ? -0.933 -14.266 7.148 1 97.88 65 CYS B CA 1
ATOM 1541 C C . CYS B 1 65 ? -2.084 -13.273 7.059 1 97.88 65 CYS B C 1
ATOM 1543 O O . CYS B 1 65 ? -2.396 -12.586 8.039 1 97.88 65 CYS B O 1
ATOM 1545 N N . GLY B 1 66 ? -2.684 -13.148 5.863 1 97.94 66 GLY B N 1
ATOM 1546 C CA . GLY B 1 66 ? -3.834 -12.273 5.707 1 97.94 66 GLY B CA 1
ATOM 1547 C C . GLY B 1 66 ? -4.992 -12.641 6.613 1 97.94 66 GLY B C 1
ATOM 1548 O O . GLY B 1 66 ? -5.609 -11.773 7.227 1 97.94 66 GLY B O 1
ATOM 1549 N N . MET B 1 67 ? -5.289 -13.914 6.758 1 98 67 MET B N 1
ATOM 1550 C CA . MET B 1 67 ? -6.383 -14.414 7.586 1 98 67 MET B CA 1
ATOM 1551 C C . MET B 1 67 ? -6.141 -14.094 9.055 1 98 67 MET B C 1
ATOM 1553 O O . MET B 1 67 ? -7.09 -13.844 9.805 1 98 67 MET B O 1
ATOM 1557 N N . VAL B 1 68 ? -4.961 -14.094 9.453 1 97.94 68 VAL B N 1
ATOM 1558 C CA . VAL B 1 68 ? -4.602 -13.82 10.836 1 97.94 68 VAL B CA 1
ATOM 1559 C C . VAL B 1 68 ? -4.617 -12.312 11.086 1 97.94 68 VAL B C 1
ATOM 1561 O O . VAL B 1 68 ? -5.125 -11.852 12.109 1 97.94 68 VAL B O 1
ATOM 1564 N N . MET B 1 69 ? -4.121 -11.531 10.172 1 97.88 69 MET B N 1
ATOM 1565 C CA . MET B 1 69 ? -3.979 -10.086 10.336 1 97.88 69 MET B CA 1
ATOM 1566 C C . MET B 1 69 ? -5.34 -9.398 10.305 1 97.88 69 MET B C 1
ATOM 1568 O O . MET B 1 69 ? -5.531 -8.367 10.953 1 97.88 69 MET B O 1
ATOM 1572 N N . LEU B 1 70 ? -6.27 -9.984 9.57 1 97.56 70 LEU B N 1
ATOM 1573 C CA . LEU B 1 70 ? -7.566 -9.344 9.383 1 97.56 70 LEU B CA 1
ATOM 1574 C C . LEU B 1 70 ? -8.266 -9.125 10.719 1 97.56 70 LEU B C 1
ATOM 1576 O O . LEU B 1 70 ? -8.562 -7.988 11.094 1 97.56 70 LEU B O 1
ATOM 1580 N N . PRO B 1 71 ? -8.523 -10.148 11.562 1 97.75 71 PRO B N 1
ATOM 1581 C CA . PRO B 1 71 ? -9.18 -9.922 12.852 1 97.75 71 PRO B CA 1
ATOM 1582 C C . PRO B 1 71 ? -8.328 -9.078 13.805 1 97.75 71 PRO B C 1
ATOM 1584 O O . PRO B 1 71 ? -8.867 -8.312 14.602 1 97.75 71 PRO B O 1
ATOM 1587 N N . ILE B 1 72 ? -7.008 -9.242 13.781 1 97.62 72 ILE B N 1
ATOM 1588 C CA . ILE B 1 72 ? -6.121 -8.461 14.633 1 97.62 72 ILE B CA 1
ATOM 1589 C C . ILE B 1 72 ? -6.277 -6.977 14.328 1 97.62 72 ILE B C 1
ATOM 1591 O O . ILE B 1 72 ? -6.359 -6.148 15.242 1 97.62 72 ILE B O 1
ATOM 1595 N N . THR B 1 73 ? -6.309 -6.637 13.016 1 97.88 73 THR B N 1
ATOM 1596 C CA . THR B 1 73 ? -6.504 -5.258 12.578 1 97.88 73 THR B CA 1
ATOM 1597 C C . THR B 1 73 ? -7.824 -4.703 13.102 1 97.88 73 THR B C 1
ATOM 1599 O O . THR B 1 73 ? -7.863 -3.6 13.648 1 97.88 73 THR B O 1
ATOM 1602 N N . VAL B 1 74 ? -8.891 -5.48 13.031 1 97.69 74 VAL B N 1
ATOM 1603 C CA . VAL B 1 74 ? -10.211 -5.043 13.469 1 97.69 74 VAL B CA 1
ATOM 1604 C C . VAL B 1 74 ? -10.195 -4.816 14.984 1 97.69 74 VAL B C 1
ATOM 1606 O O . VAL B 1 74 ? -10.695 -3.799 15.469 1 97.69 74 VAL B O 1
ATOM 1609 N N . ILE B 1 75 ? -9.641 -5.703 15.711 1 97.88 75 ILE B N 1
ATOM 1610 C CA . ILE B 1 75 ? -9.602 -5.633 17.172 1 97.88 75 ILE B CA 1
ATOM 1611 C C . ILE B 1 75 ? -8.859 -4.375 17.609 1 97.88 75 ILE B C 1
ATOM 1613 O O . ILE B 1 75 ? -9.359 -3.605 18.438 1 97.88 75 ILE B O 1
ATOM 1617 N N . PHE B 1 76 ? -7.676 -4.105 17.078 1 97.44 76 PHE B N 1
ATOM 1618 C CA . PHE B 1 76 ? -6.875 -2.955 17.484 1 97.44 76 PHE B CA 1
ATOM 1619 C C . PHE B 1 76 ? -7.562 -1.652 17.094 1 97.44 76 PHE B C 1
ATOM 1621 O O . PHE B 1 76 ? -7.492 -0.662 17.812 1 97.44 76 PHE B O 1
ATOM 1628 N N . MET B 1 77 ? -8.203 -1.682 15.961 1 97.25 77 MET B N 1
ATOM 1629 C CA . MET B 1 77 ? -8.891 -0.467 15.539 1 97.25 77 MET B CA 1
ATOM 1630 C C . MET B 1 77 ? -10.133 -0.22 16.391 1 97.25 77 MET B C 1
ATOM 1632 O O . MET B 1 77 ? -10.492 0.93 16.656 1 97.25 77 MET B O 1
ATOM 1636 N N . LEU B 1 78 ? -10.805 -1.278 16.828 1 97.06 78 LEU B N 1
ATOM 1637 C CA . LEU B 1 78 ? -11.961 -1.122 17.703 1 97.06 78 LEU B CA 1
ATOM 1638 C C . LEU B 1 78 ? -11.555 -0.528 19.047 1 97.06 78 LEU B C 1
ATOM 1640 O O . LEU B 1 78 ? -12.336 0.185 19.688 1 97.06 78 LEU B O 1
ATOM 1644 N N . LEU B 1 79 ? -10.352 -0.735 19.469 1 96.75 79 LEU B N 1
ATOM 1645 C CA . LEU B 1 79 ? -9.859 -0.258 20.75 1 96.75 79 LEU B CA 1
ATOM 1646 C C . LEU B 1 79 ? -9.68 1.256 20.734 1 96.75 79 LEU B C 1
ATOM 1648 O O . LEU B 1 79 ? -9.578 1.885 21.797 1 96.75 79 LEU B O 1
ATOM 1652 N N . VAL B 1 80 ? -9.609 1.768 19.547 1 96.25 80 VAL B N 1
ATOM 1653 C CA . VAL B 1 80 ? -9.328 3.199 19.5 1 96.25 80 VAL B CA 1
ATOM 1654 C C . VAL B 1 80 ? -10.547 3.941 18.953 1 96.25 80 VAL B C 1
ATOM 1656 O O . VAL B 1 80 ? -10.43 5.086 18.5 1 96.25 80 VAL B O 1
ATOM 1659 N N . ILE B 1 81 ? -11.656 3.225 18.969 1 94.88 81 ILE B N 1
ATOM 1660 C CA . ILE B 1 81 ? -12.891 3.895 18.594 1 94.88 81 ILE B CA 1
ATOM 1661 C C . ILE B 1 81 ? -13.148 5.074 19.531 1 94.88 81 ILE B C 1
ATOM 1663 O O . ILE B 1 81 ? -13.016 4.953 20.75 1 94.88 81 ILE B O 1
ATOM 1667 N N . GLY B 1 82 ? -13.469 6.254 18.984 1 94.31 82 GLY B N 1
ATOM 1668 C CA . GLY B 1 82 ? -13.805 7.418 19.781 1 94.31 82 GLY B CA 1
ATOM 1669 C C . GLY B 1 82 ? -12.594 8.219 20.219 1 94.31 82 GLY B C 1
ATOM 1670 O O . GLY B 1 82 ? -12.727 9.273 20.844 1 94.31 82 GLY B O 1
ATOM 1671 N N . LYS B 1 83 ? -11.477 7.734 19.938 1 94.31 83 LYS B N 1
ATOM 1672 C CA . LYS B 1 83 ? -10.273 8.469 20.281 1 94.31 83 LYS B CA 1
ATOM 1673 C C . LYS B 1 83 ? -9.984 9.57 19.266 1 94.31 83 LYS B C 1
ATOM 1675 O O . LYS B 1 83 ? -10.664 9.664 18.234 1 94.31 83 LYS B O 1
ATOM 1680 N N . ASN B 1 84 ? -9.109 10.422 19.641 1 91.38 84 ASN B N 1
ATOM 1681 C CA . ASN B 1 84 ? -8.797 11.539 18.766 1 91.38 84 ASN B CA 1
ATOM 1682 C C . ASN B 1 84 ? -8.055 11.078 17.516 1 91.38 84 ASN B C 1
ATOM 1684 O O . ASN B 1 84 ? -7.562 9.945 17.453 1 91.38 84 ASN B O 1
ATOM 1688 N N . GLU B 1 85 ? -7.965 11.891 16.531 1 89.19 85 GLU B N 1
ATOM 1689 C CA . GLU B 1 85 ? -7.414 11.555 15.211 1 89.19 85 GLU B CA 1
ATOM 1690 C C . GLU B 1 85 ? -5.93 11.227 15.305 1 89.19 85 GLU B C 1
ATOM 1692 O O . GLU B 1 85 ? -5.426 10.391 14.547 1 89.19 85 GLU B O 1
ATOM 1697 N N . ASP B 1 86 ? -5.207 11.828 16.125 1 88.25 86 ASP B N 1
ATOM 1698 C CA . ASP B 1 86 ? -3.781 11.547 16.281 1 88.25 86 ASP B CA 1
ATOM 1699 C C . ASP B 1 86 ? -3.553 10.125 16.797 1 88.25 86 ASP B C 1
ATOM 1701 O O . ASP B 1 86 ? -2.668 9.422 16.297 1 88.25 86 ASP B O 1
ATOM 1705 N N . CYS B 1 87 ? -4.344 9.773 17.766 1 91.19 87 CYS B N 1
ATOM 1706 C CA . CYS B 1 87 ? -4.25 8.422 18.297 1 91.19 87 CYS B CA 1
ATOM 1707 C C . CYS B 1 87 ? -4.66 7.391 17.25 1 91.19 87 CYS B C 1
ATOM 1709 O O . CYS B 1 87 ? -3.953 6.406 17.047 1 91.19 87 CYS B O 1
ATOM 1711 N N . VAL B 1 88 ? -5.785 7.637 16.625 1 93.06 88 VAL B N 1
ATOM 1712 C CA . VAL B 1 88 ? -6.293 6.738 15.594 1 93.06 88 VAL B CA 1
ATOM 1713 C C . VAL B 1 88 ? -5.277 6.621 14.461 1 93.06 88 VAL B C 1
ATOM 1715 O O . VAL B 1 88 ? -5.008 5.52 13.969 1 93.06 88 VAL B O 1
ATOM 1718 N N . GLY B 1 89 ? -4.742 7.754 14.062 1 91 89 GLY B N 1
ATOM 1719 C CA . GLY B 1 89 ? -3.74 7.758 13.008 1 91 89 GLY B CA 1
ATOM 1720 C C . GLY B 1 89 ? -2.471 7.02 13.391 1 91 89 GLY B C 1
ATOM 1721 O O . GLY B 1 89 ? -1.894 6.3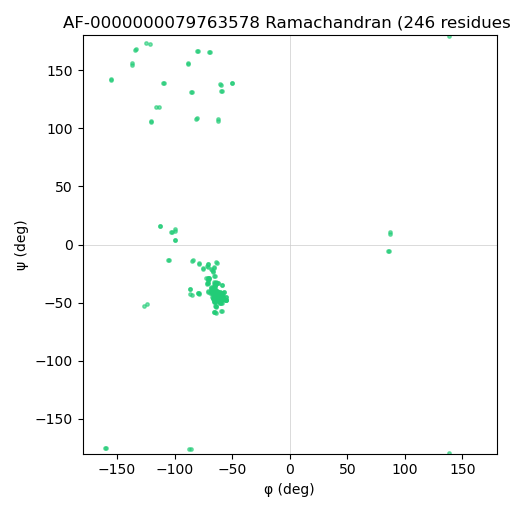01 12.57 1 91 89 GLY B O 1
ATOM 1722 N N . SER B 1 90 ? -2.008 7.227 14.562 1 91.94 90 SER B N 1
ATOM 1723 C CA . SER B 1 90 ? -0.784 6.582 15.023 1 91.94 90 SER B CA 1
ATOM 1724 C C . SER B 1 90 ? -0.951 5.066 15.102 1 91.94 90 SER B C 1
ATOM 1726 O O . SER B 1 90 ? -0.12 4.316 14.586 1 91.94 90 SER B O 1
ATOM 1728 N N . ILE B 1 91 ? -2.025 4.613 15.711 1 94.5 91 ILE B N 1
ATOM 1729 C CA . ILE B 1 91 ? -2.271 3.182 15.828 1 94.5 91 ILE B CA 1
ATOM 1730 C C . ILE B 1 91 ? -2.506 2.586 14.445 1 94.5 91 ILE B C 1
ATOM 1732 O O . ILE B 1 91 ? -1.944 1.54 14.109 1 94.5 91 ILE B O 1
ATOM 1736 N N . GLY B 1 92 ? -3.322 3.285 13.672 1 94 92 GLY B N 1
ATOM 1737 C CA . GLY B 1 92 ? -3.531 2.844 12.305 1 94 92 GLY B CA 1
ATOM 1738 C C . GLY B 1 92 ? -2.248 2.777 11.492 1 94 92 GLY B C 1
ATOM 1739 O O . GLY B 1 92 ? -2.051 1.847 10.711 1 94 92 GLY B O 1
ATOM 1740 N N . GLY B 1 93 ? -1.451 3.771 11.672 1 91.69 93 GLY B N 1
ATOM 1741 C CA . GLY B 1 93 ? -0.16 3.789 11 1 91.69 93 GLY B CA 1
ATOM 1742 C C . GLY B 1 93 ? 0.736 2.633 11.406 1 91.69 93 GLY B C 1
ATOM 1743 O O . GLY B 1 93 ? 1.388 2.02 10.555 1 91.69 93 GLY B O 1
ATOM 1744 N N . ILE B 1 94 ? 0.83 2.357 12.617 1 94 94 ILE B N 1
ATOM 1745 C CA . ILE B 1 94 ? 1.626 1.248 13.133 1 94 94 ILE B CA 1
ATOM 1746 C C . ILE B 1 94 ? 1.111 -0.068 12.555 1 94 94 ILE B C 1
ATOM 1748 O O . ILE B 1 94 ? 1.896 -0.9 12.094 1 94 94 ILE B O 1
ATOM 1752 N N . ILE B 1 95 ? -0.199 -0.196 12.602 1 95.62 95 ILE B N 1
ATOM 1753 C CA . ILE B 1 95 ? -0.815 -1.399 12.055 1 95.62 95 ILE B CA 1
ATOM 1754 C C . ILE B 1 95 ? -0.427 -1.554 10.586 1 95.62 95 ILE B C 1
ATOM 1756 O O . ILE B 1 95 ? -0.048 -2.643 10.148 1 95.62 95 ILE B O 1
ATOM 1760 N N . CYS B 1 96 ? -0.531 -0.526 9.875 1 91.94 96 CYS B N 1
ATOM 1761 C CA . CYS B 1 96 ? -0.143 -0.54 8.477 1 91.94 96 CYS B CA 1
ATOM 1762 C C . CYS B 1 96 ? 1.306 -0.982 8.312 1 91.94 96 CYS B C 1
ATOM 1764 O O . CYS B 1 96 ? 1.607 -1.848 7.488 1 91.94 96 CYS B O 1
ATOM 1766 N N . GLY B 1 97 ? 2.229 -0.44 9.094 1 92.31 97 GLY B N 1
ATOM 1767 C CA . GLY B 1 97 ? 3.635 -0.811 9.047 1 92.31 97 GLY B CA 1
ATOM 1768 C C . GLY B 1 97 ? 3.873 -2.279 9.344 1 92.31 97 GLY B C 1
ATOM 1769 O O . GLY B 1 97 ? 4.617 -2.949 8.617 1 92.31 97 GLY B O 1
ATOM 1770 N N . VAL B 1 98 ? 3.258 -2.748 10.297 1 95 98 VAL B N 1
ATOM 1771 C CA . VAL B 1 98 ? 3.418 -4.129 10.727 1 95 98 VAL B CA 1
ATOM 1772 C C . VAL B 1 98 ? 2.928 -5.078 9.641 1 95 98 VAL B C 1
ATOM 1774 O O . VAL B 1 98 ? 3.496 -6.152 9.438 1 95 98 VAL B O 1
ATOM 1777 N N . GLN B 1 99 ? 1.93 -4.66 8.922 1 95.06 99 GLN B N 1
ATOM 1778 C CA . GLN B 1 99 ? 1.33 -5.523 7.91 1 95.06 99 GLN B CA 1
ATOM 1779 C C . GLN B 1 99 ? 2.27 -5.711 6.723 1 95.06 99 GLN B C 1
ATOM 1781 O O . GLN B 1 99 ? 2.109 -6.648 5.938 1 95.06 99 GLN B O 1
ATOM 1786 N N . PHE B 1 100 ? 3.277 -4.875 6.578 1 93.44 100 PHE B N 1
ATOM 1787 C CA . PHE B 1 100 ? 4.227 -5.008 5.48 1 93.44 100 PHE B CA 1
ATOM 1788 C C . PHE B 1 100 ? 5.25 -6.102 5.777 1 93.44 100 PHE B C 1
ATOM 1790 O O . PHE B 1 100 ? 5.922 -6.594 4.871 1 93.44 100 PHE B O 1
ATOM 1797 N N . ILE B 1 101 ? 5.348 -6.488 6.984 1 94.62 101 ILE B N 1
ATOM 1798 C CA . ILE B 1 101 ? 6.348 -7.469 7.391 1 94.62 101 ILE B CA 1
ATOM 1799 C C . ILE B 1 101 ? 6.066 -8.805 6.715 1 94.62 101 ILE B C 1
ATOM 1801 O O . ILE B 1 101 ? 6.918 -9.344 6.008 1 94.62 101 ILE B O 1
ATOM 1805 N N . PRO B 1 102 ? 4.898 -9.344 6.809 1 94.44 102 PRO B N 1
ATOM 1806 C CA . PRO B 1 102 ? 4.664 -10.609 6.109 1 94.44 102 PRO B CA 1
ATOM 1807 C C . PRO B 1 102 ? 4.629 -10.453 4.59 1 94.44 102 PRO B C 1
ATOM 1809 O O . PRO B 1 102 ? 4.965 -11.383 3.859 1 94.44 102 PRO B O 1
ATOM 1812 N N . LEU B 1 103 ? 4.242 -9.328 4.133 1 91.81 103 LEU B N 1
ATOM 1813 C CA . LEU B 1 103 ? 4.203 -9.086 2.695 1 91.81 103 LEU B CA 1
ATOM 1814 C C . LEU B 1 103 ? 5.598 -9.188 2.088 1 91.81 103 LEU B C 1
ATOM 1816 O O . LEU B 1 103 ? 5.816 -9.953 1.145 1 91.81 103 LEU B O 1
ATOM 1820 N N . ILE B 1 104 ? 6.531 -8.555 2.691 1 92.12 104 ILE B N 1
ATOM 1821 C CA . ILE B 1 104 ? 7.902 -8.531 2.189 1 92.12 104 ILE B CA 1
ATOM 1822 C C . ILE B 1 104 ? 8.664 -9.742 2.717 1 92.12 104 ILE B C 1
ATOM 1824 O O . ILE B 1 104 ? 9.461 -10.344 1.991 1 92.12 104 ILE B O 1
ATOM 1828 N N . GLY B 1 105 ? 8.414 -10.086 3.916 1 94.25 105 GLY B N 1
ATOM 1829 C CA . GLY B 1 105 ? 9.133 -11.172 4.57 1 94.25 105 GLY B CA 1
ATOM 1830 C C . GLY B 1 105 ? 8.852 -12.531 3.949 1 94.25 105 GLY B C 1
ATOM 1831 O O . GLY B 1 105 ? 9.648 -13.461 4.105 1 94.25 105 GLY B O 1
ATOM 1832 N N . SER B 1 106 ? 7.73 -12.672 3.281 1 95.31 106 SER B N 1
ATOM 1833 C CA . SER B 1 106 ? 7.379 -13.945 2.662 1 95.31 106 SER B CA 1
ATOM 1834 C C . SER B 1 106 ? 8.375 -14.328 1.573 1 95.31 106 SER B C 1
ATOM 1836 O O . SER B 1 106 ? 8.43 -15.484 1.15 1 95.31 106 SER B O 1
ATOM 1838 N N . ILE B 1 107 ? 9.141 -13.461 1.126 1 94.69 107 ILE B N 1
ATOM 1839 C CA . ILE B 1 107 ? 10.133 -13.703 0.084 1 94.69 107 ILE B CA 1
ATOM 1840 C C . ILE B 1 107 ? 11.188 -14.68 0.599 1 94.69 107 ILE B C 1
ATOM 1842 O O . ILE B 1 107 ? 11.609 -15.594 -0.123 1 94.69 107 ILE B O 1
ATOM 1846 N N . LEU B 1 108 ? 11.547 -14.516 1.836 1 95.31 108 LEU B N 1
ATOM 1847 C CA . LEU B 1 108 ? 12.625 -15.328 2.406 1 95.31 108 LEU B CA 1
ATOM 1848 C C . LEU B 1 108 ? 12.234 -16.797 2.445 1 95.31 108 LEU B C 1
ATOM 1850 O O . LEU B 1 108 ? 12.891 -17.641 1.821 1 95.31 108 LEU B O 1
ATOM 1854 N N . PRO B 1 109 ? 11.141 -17.172 3.123 1 96.5 109 PRO B N 1
ATOM 1855 C CA . PRO B 1 109 ? 10.789 -18.594 3.145 1 96.5 109 PRO B CA 1
ATOM 1856 C C . PRO B 1 109 ? 10.469 -19.156 1.757 1 96.5 109 PRO B C 1
ATOM 1858 O O . PRO B 1 109 ? 10.719 -20.328 1.487 1 96.5 109 PRO B O 1
ATOM 1861 N N . THR B 1 110 ? 9.914 -18.375 0.896 1 97.56 110 THR B N 1
ATOM 1862 C CA . THR B 1 110 ? 9.633 -18.828 -0.46 1 97.56 110 THR B CA 1
ATOM 1863 C C . THR B 1 110 ? 10.922 -19.156 -1.203 1 97.56 110 THR B C 1
ATOM 1865 O O . THR B 1 110 ? 11.031 -20.188 -1.854 1 97.56 110 THR B O 1
ATOM 1868 N N . GLU B 1 111 ? 11.914 -18.281 -1.025 1 97.44 111 GLU B N 1
ATOM 1869 C CA . GLU B 1 111 ? 13.203 -18.5 -1.675 1 97.44 111 GLU B CA 1
ATOM 1870 C C . GLU B 1 111 ? 13.906 -19.719 -1.089 1 97.44 111 GLU B C 1
ATOM 1872 O O . GLU B 1 111 ? 14.523 -20.5 -1.819 1 97.44 111 GLU B O 1
ATOM 1877 N N . ILE B 1 112 ? 13.836 -19.875 0.189 1 97.81 112 ILE B N 1
ATOM 1878 C CA . ILE B 1 112 ? 14.414 -21.031 0.847 1 97.81 112 ILE B CA 1
ATOM 1879 C C . ILE B 1 112 ? 13.742 -22.297 0.325 1 97.81 112 ILE B C 1
ATOM 1881 O O . ILE B 1 112 ? 14.422 -23.281 0.011 1 97.81 112 ILE B O 1
ATOM 1885 N N . ALA B 1 113 ? 12.414 -22.297 0.215 1 97.81 113 ALA B N 1
ATOM 1886 C CA . ALA B 1 113 ? 11.672 -23.453 -0.29 1 97.81 113 ALA B CA 1
ATOM 1887 C C . ALA B 1 113 ? 12.039 -23.75 -1.739 1 97.81 113 ALA B C 1
ATOM 1889 O O . ALA B 1 113 ? 12.172 -24.922 -2.125 1 97.81 113 ALA B O 1
ATOM 1890 N N . LEU B 1 114 ? 12.203 -22.766 -2.537 1 97.94 114 LEU B N 1
ATOM 1891 C CA . LEU B 1 114 ? 12.625 -22.938 -3.926 1 97.94 114 LEU B CA 1
ATOM 1892 C C . LEU B 1 114 ? 13.984 -23.625 -4.004 1 97.94 114 LEU B C 1
ATOM 1894 O O . LEU B 1 114 ? 14.148 -24.578 -4.75 1 97.94 114 LEU B O 1
ATOM 1898 N N . LYS B 1 115 ? 14.875 -23.172 -3.23 1 97.19 115 LYS B N 1
ATOM 1899 C CA . LYS B 1 115 ? 16.234 -23.688 -3.268 1 97.19 115 LYS B CA 1
ATOM 1900 C C . LYS B 1 115 ? 16.312 -25.094 -2.709 1 97.19 115 LYS B C 1
ATOM 1902 O O . LYS B 1 115 ? 17.156 -25.891 -3.109 1 97.19 115 LYS B O 1
ATOM 1907 N N . LYS B 1 116 ? 15.461 -25.406 -1.828 1 98 116 LYS B N 1
ATOM 1908 C CA . LYS B 1 116 ? 15.391 -26.75 -1.256 1 98 116 LYS B CA 1
ATOM 1909 C C . LYS B 1 116 ? 14.812 -27.75 -2.258 1 98 116 LYS B C 1
ATOM 1911 O O . LYS B 1 116 ? 15.195 -28.922 -2.264 1 98 116 LYS B O 1
ATOM 1916 N N . ASN B 1 117 ? 13.961 -27.281 -3.148 1 98.31 117 ASN B N 1
ATOM 1917 C CA . ASN B 1 117 ? 13.211 -28.203 -4 1 98.31 117 ASN B CA 1
ATOM 1918 C C . ASN B 1 117 ? 13.766 -28.219 -5.426 1 98.31 117 ASN B C 1
ATOM 1920 O O . ASN B 1 117 ? 13.469 -29.125 -6.199 1 98.31 117 ASN B O 1
ATOM 1924 N N . PHE B 1 118 ? 14.633 -27.234 -5.77 1 98.12 118 PHE B N 1
ATOM 1925 C CA . PHE B 1 118 ? 15.148 -27.125 -7.129 1 98.12 118 PHE B CA 1
ATOM 1926 C C . PHE B 1 118 ? 16.641 -26.828 -7.117 1 98.12 118 PHE B C 1
ATOM 1928 O O . PHE B 1 118 ? 17.141 -26.188 -6.191 1 98.12 118 PHE B O 1
ATOM 1935 N N . ASP B 1 119 ? 17.328 -27.156 -8.148 1 97.38 119 ASP B N 1
ATOM 1936 C CA . ASP B 1 119 ? 18.719 -26.781 -8.289 1 97.38 119 ASP B CA 1
ATOM 1937 C C . ASP B 1 119 ? 18.859 -25.406 -8.938 1 97.38 119 ASP B C 1
ATOM 1939 O O . ASP B 1 119 ? 17.859 -24.719 -9.164 1 97.38 119 ASP B O 1
ATOM 1943 N N . LYS B 1 120 ? 20.016 -24.953 -9.203 1 95.19 120 LYS B N 1
ATOM 1944 C CA . LYS B 1 120 ? 20.266 -23.594 -9.672 1 95.19 120 LYS B CA 1
ATOM 1945 C C . LYS B 1 120 ? 19.672 -23.359 -11.062 1 95.19 120 LYS B C 1
ATOM 1947 O O . LYS B 1 120 ? 19.453 -22.219 -11.477 1 95.19 120 LYS B O 1
ATOM 1952 N N . ASN B 1 121 ? 19.391 -24.438 -11.805 1 96.56 121 ASN B N 1
ATOM 1953 C CA . ASN B 1 121 ? 18.859 -24.312 -13.156 1 96.56 121 ASN B CA 1
ATOM 1954 C C . ASN B 1 121 ? 17.344 -24.516 -13.172 1 96.56 121 ASN B C 1
ATOM 1956 O O . ASN B 1 121 ? 16.719 -24.5 -14.234 1 96.56 121 ASN B O 1
ATOM 1960 N N . GLY B 1 122 ? 16.703 -24.688 -12.047 1 96.69 122 GLY B N 1
ATOM 1961 C CA . GLY B 1 122 ? 15.258 -24.812 -11.945 1 96.69 122 GLY B CA 1
ATOM 1962 C C . GLY B 1 122 ? 14.766 -26.234 -12.133 1 96.69 122 GLY B C 1
ATOM 1963 O O . GLY B 1 122 ? 13.57 -26.469 -12.305 1 96.69 122 GLY B O 1
ATOM 1964 N N . THR B 1 123 ? 15.695 -27.156 -12.133 1 97.06 123 THR B N 1
ATOM 1965 C CA . THR B 1 123 ? 15.305 -28.562 -12.203 1 97.06 123 THR B CA 1
ATOM 1966 C C . THR B 1 123 ? 15 -29.109 -10.82 1 97.06 123 THR B C 1
ATOM 1968 O O . THR B 1 123 ? 15.758 -28.891 -9.875 1 97.06 123 THR B O 1
ATOM 1971 N N . ARG B 1 124 ? 13.875 -29.766 -10.695 1 95.31 124 ARG B N 1
ATOM 1972 C CA . ARG B 1 124 ? 13.461 -30.312 -9.406 1 95.31 124 ARG B CA 1
ATOM 1973 C C . ARG B 1 124 ? 14.477 -31.312 -8.875 1 95.31 124 ARG B C 1
ATOM 1975 O O . ARG B 1 124 ? 15.008 -32.125 -9.625 1 95.31 124 ARG B O 1
ATOM 1982 N N . ARG B 1 125 ? 14.734 -31.188 -7.59 1 93.81 125 ARG B N 1
ATOM 1983 C CA . ARG B 1 125 ? 15.664 -32.094 -6.938 1 93.81 125 ARG B CA 1
ATOM 1984 C C . ARG B 1 125 ? 15.008 -33.469 -6.68 1 93.81 125 ARG B C 1
ATOM 1986 O O . ARG B 1 125 ? 13.797 -33.531 -6.469 1 93.81 125 ARG B O 1
#

Solvent-accessible surface area (backbone atoms only — not comparable to full-atom values): 13170 Å² total; per-residue (Å²): 108,67,63,54,52,50,45,48,54,58,52,47,44,59,26,50,49,27,31,52,50,9,51,45,20,48,74,43,46,62,86,57,95,59,92,65,41,74,78,84,47,81,64,25,64,56,42,69,66,29,32,40,50,42,23,28,50,38,10,49,53,31,24,53,52,14,62,55,45,44,60,54,50,51,53,59,53,58,72,42,62,91,53,56,66,56,58,39,41,30,53,41,41,49,52,47,58,57,58,46,47,63,68,60,53,42,52,56,62,35,51,51,52,46,56,72,45,21,49,99,78,42,48,73,108,108,68,63,54,51,51,44,49,53,59,51,47,44,58,25,50,48,29,31,52,51,9,52,46,20,48,74,44,45,60,86,58,96,58,94,65,40,74,78,84,46,79,64,24,65,56,43,69,66,30,31,41,50,42,23,28,50,38,9,48,52,32,24,54,52,14,62,56,45,43,60,53,51,51,54,59,51,60,72,41,62,90,52,56,67,57,57,40,41,30,53,41,41,51,52,47,57,58,58,46,46,62,66,60,52,42,51,55,61,36,51,51,51,47,57,71,46,22,49,98,79,41,48,73,107

Sequence (250 aa):
MGFWIFMLIMDLLLPFTMIGFGRYFMKKAPKEINSVFGYRTSMSMKNKDTWEFAHKYCGKVWYVCGMVMLPITVIFMLLVIGKNEDCVGSIGGIICGVQFIPLIGSILPTEIALKKNFDKNGTRRMGFWIFMLIMDLLLPFTMIGFGRYFMKKAPKEINSVFGYRTSMSMKNKDTWEFAHKYCGKVWYVCGMVMLPITVIFMLLVIGKNEDCVGSIGGIICGVQFIPLIGSILPTEIALKKNFDKNGTRR

Secondary structure (DSSP, 8-state):
-HHHHHHHHHHHHHHHHHHHHHHHHHH---SS--SSSS---TTTTSSHHHHHHHHHHHHHHHHHHHHHHHHHHHHHHHTTTT--HHHHHHHHHHHHHHHHHHHHHTHHHHHHHHHHHB-TTS-B-/-HHHHHHHHHHHHHHHHHHHHHHHHHH---SS--SSSS---TTTTSSHHHHHHHHHHHHHHHHHHHHHHHHHHHHHHHTTTT--HHHHHHHHHHHHHHHHHHHHHTHHHHHHHHHHHB-TTS-B-

Foldseek 3Di:
DVLLVVLLVVLLVLLVVLQVQLVVLLVHFDPDLDDPDADDDPLCNLDDLSVSQLSNQLSPLSNVLSVVLNVVSVVQSVVCPPPDNVVSVVSSVVSNVVSVCSVVVSNVVSVVVSVVQAPPNNHGD/DVLLVVLLVVLLVLLVVLQVQLVVLLVHFDPDDDDPDADDDPLCNLDDLSVSQLSNQLSPLSNVLSVVLNVVSVVQSVVCPPPDNVVSVVSSVVSNVVSVCSVVVSNVVSVVVSVVQAPSNNHGD

Organism: NCBI:txid410072

InterPro domains:
  IPR025962 SdpI/YhfL-like [PF13630] (32-108)

Radius of gyration: 20.5 Å; Cα contacts (8 Å, |Δi|>4): 328; chains: 2; bounding box: 36×65×42 Å

Nearest PDB structures (foldseek):
  7xge-assembly3_E  TM=3.066E-01  e=8.649E+00  synthetic construct
  7z14-assembly1_E  TM=2.713E-01  e=9.601E+00  Tetronarce californica
  7xge-assembly3_E  TM=3.065E-01  e=9.621E+00  synthetic construct
  2jsw-assembly1_A  TM=2.320E-01  e=7.035E+00  Mus musculus

pLDDT: mean 94.11, std 4.28, range [73.0, 98.31]